Protein AF-A0A7C4GVQ8-F1 (afdb_monomer_lite)

pLDDT: mean 95.18, std 5.23, range [52.09, 98.88]

Foldseek 3Di:
DADDDVVQVPAPLLVVVCWDWAQAPQPRFIKTFNDPPQRALLAPDPSCSDDFPCVVPNLFPDDDDPVRVQCLLQVLVVVVVAAEDEADDQALPVDDPDGGAAFRCSVCPPCCQQVVDPDPDAFHKYWYKGADPVCVVVDPVVVRLDDRIDTWIKGKHKAAPVGGPDADNVLVVSVQCCCCVVGNRDRRQWMWIWDWDDDPQWIAIWTQIDGRNHRQKIWGFTQFGDDPPDTDGHNITMTGMTGD

Secondary structure (DSSP, 8-state):
-----GGGT--HHHHHHT-EEEE-TTT--EEEES-TT--S--B-STT-S-----TTS-SSSS---HHHHHHHHHHHHHTTTPEE-PPPPSB-TT-SS-SB--SGGGGTTTTTTTTSS--SSSSEEEEEEEE--TTGGGTTTTTTS--SEEEEEEEEEEEBTTB----HHHHHHHHHHIIIIIS---GGGEEEEEEEEEETTEEEEEEEEEETBEEEEEEEEEEEEEETTEEEEEEEEEEEEEE-

Sequence (244 aa):
MERFPAEEYALPFFKEHGYVRKLCPKCETFFWTLNPEQETCGEARAEGCATYTFIKNPPTKKSFTVREMRETFLSFFEKRGHTRIKPYPVVARWRDDIYLTHASIIDFQPYVTEGIAPPPANPLVIVQPCIRLVDITNTGPTFGKYLTIFEMGGHHAFNYPDKEVYWKDQTVRYHHIFATEELGIKPEEIIYKEEIWSGGGNAGPCLECIVRGLEVATLVFMQYKVVGNQFIKLPIRTVDVGYG

Structure (mmCIF, N/CA/C/O backbone):
data_AF-A0A7C4GVQ8-F1
#
_entry.id   AF-A0A7C4GVQ8-F1
#
loop_
_atom_site.group_PDB
_atom_site.id
_atom_site.type_symbol
_atom_site.label_atom_id
_atom_site.label_alt_id
_atom_site.label_comp_id
_atom_site.label_asym_id
_atom_site.label_entity_id
_atom_site.label_seq_id
_atom_site.pdbx_PDB_ins_code
_atom_site.Cartn_x
_atom_site.Cartn_y
_atom_site.Cartn_z
_atom_site.occupancy
_atom_site.B_iso_or_equiv
_atom_site.auth_seq_id
_atom_site.auth_comp_id
_atom_site.auth_asym_id
_atom_site.auth_atom_id
_atom_site.pdbx_PDB_model_num
ATOM 1 N N . MET A 1 1 ? 20.106 9.120 5.279 1.00 52.09 1 MET A N 1
ATOM 2 C CA . MET A 1 1 ? 19.106 10.198 5.135 1.00 52.09 1 MET A CA 1
ATOM 3 C C . MET A 1 1 ? 17.933 9.764 5.990 1.00 52.09 1 MET A C 1
ATOM 5 O O . MET A 1 1 ? 17.311 8.777 5.636 1.00 52.09 1 MET A O 1
ATOM 9 N N . GLU A 1 2 ? 17.743 10.351 7.171 1.00 67.06 2 GLU A N 1
ATOM 10 C CA . GLU A 1 2 ? 16.791 9.794 8.151 1.00 67.06 2 GLU A CA 1
ATOM 11 C C . GLU A 1 2 ? 15.335 10.166 7.851 1.00 67.06 2 GLU A C 1
ATOM 13 O O . GLU A 1 2 ? 14.438 9.435 8.252 1.00 67.06 2 GLU A O 1
ATOM 18 N N . ARG A 1 3 ? 15.080 11.269 7.127 1.00 79.12 3 ARG A N 1
ATOM 19 C CA . ARG A 1 3 ? 13.732 11.726 6.743 1.00 79.12 3 ARG A CA 1
ATOM 20 C C . ARG A 1 3 ? 13.752 12.439 5.390 1.00 79.12 3 ARG A C 1
ATOM 22 O O . ARG A 1 3 ? 14.720 13.134 5.072 1.00 79.12 3 ARG A O 1
ATOM 29 N N . PHE A 1 4 ? 12.685 12.279 4.609 1.00 89.75 4 PHE A N 1
ATOM 30 C CA . PHE A 1 4 ? 12.408 13.134 3.450 1.00 89.75 4 PHE A CA 1
ATOM 31 C C . PHE A 1 4 ? 11.782 14.470 3.896 1.00 89.75 4 PHE A C 1
ATOM 33 O O . PHE A 1 4 ? 11.190 14.524 4.978 1.00 89.75 4 PHE A O 1
ATOM 40 N N . PRO A 1 5 ? 11.900 15.543 3.091 1.00 92.25 5 PRO A N 1
ATOM 41 C CA . PRO A 1 5 ? 11.227 16.814 3.359 1.00 92.25 5 PRO A CA 1
ATOM 42 C C . PRO A 1 5 ? 9.703 16.649 3.477 1.00 92.25 5 PRO A C 1
ATOM 44 O O . PRO A 1 5 ? 9.122 15.761 2.852 1.00 92.25 5 PRO A O 1
ATOM 47 N N . ALA A 1 6 ? 9.042 17.508 4.258 1.00 92.88 6 ALA A N 1
ATOM 48 C CA . ALA A 1 6 ? 7.596 17.420 4.500 1.00 92.88 6 ALA A CA 1
ATOM 49 C C . ALA A 1 6 ? 6.772 17.548 3.205 1.00 92.88 6 ALA A C 1
ATOM 51 O O . ALA A 1 6 ? 5.687 16.984 3.088 1.00 92.88 6 ALA A O 1
ATOM 52 N N . GLU A 1 7 ? 7.313 18.246 2.209 1.00 93.88 7 GLU A N 1
ATOM 53 C CA . GLU A 1 7 ? 6.738 18.437 0.880 1.00 93.88 7 GLU A CA 1
ATOM 54 C C . GLU A 1 7 ? 6.582 17.115 0.117 1.00 93.88 7 GLU A C 1
ATOM 56 O O . GLU A 1 7 ? 5.699 16.991 -0.728 1.00 93.88 7 GLU A O 1
ATOM 61 N N . GLU A 1 8 ? 7.390 16.096 0.434 1.00 94.31 8 GLU A N 1
ATOM 62 C CA . GLU A 1 8 ? 7.253 14.771 -0.175 1.00 94.31 8 GLU A CA 1
ATOM 63 C C . GLU A 1 8 ? 5.977 14.043 0.282 1.00 94.31 8 GLU A C 1
ATOM 65 O O . GLU A 1 8 ? 5.528 13.137 -0.430 1.00 94.31 8 GLU A O 1
ATOM 70 N N . TYR A 1 9 ? 5.396 14.458 1.414 1.00 96.00 9 TYR A N 1
ATOM 71 C CA . TYR A 1 9 ? 4.203 13.874 2.038 1.00 96.00 9 TYR A CA 1
ATOM 72 C C . TYR A 1 9 ? 2.991 14.816 2.050 1.00 96.00 9 TYR A C 1
ATOM 74 O O . TYR A 1 9 ? 1.861 14.359 2.203 1.00 96.00 9 TYR A O 1
ATOM 82 N N . ALA A 1 10 ? 3.189 16.125 1.878 1.00 95.69 10 ALA A N 1
ATOM 83 C CA . ALA A 1 10 ? 2.118 17.120 1.852 1.00 95.69 10 ALA A CA 1
ATOM 84 C C . ALA A 1 10 ? 1.360 17.108 0.511 1.00 95.69 10 ALA A C 1
ATOM 86 O O . ALA A 1 10 ? 1.617 17.913 -0.384 1.00 95.69 10 ALA A O 1
ATOM 87 N N . LEU A 1 11 ? 0.419 16.173 0.370 1.00 97.75 11 LEU A N 1
ATOM 88 C CA . LEU A 1 11 ? -0.362 15.978 -0.855 1.00 97.75 11 LEU A CA 1
ATOM 89 C C . LEU A 1 11 ? -1.629 16.858 -0.903 1.00 97.75 11 LEU A C 1
ATOM 91 O O . LEU A 1 11 ? -2.247 17.083 0.144 1.00 97.75 11 LEU A O 1
ATOM 95 N N . PRO A 1 12 ? -2.070 17.311 -2.099 1.00 98.38 12 PRO A N 1
ATOM 96 C CA . PRO A 1 12 ? -3.325 18.052 -2.277 1.00 98.38 12 PRO A CA 1
ATOM 97 C C . PRO A 1 12 ? -4.539 17.394 -1.611 1.00 98.38 12 PRO A C 1
ATOM 99 O O . PRO A 1 12 ? -5.301 18.077 -0.926 1.00 98.38 12 PRO A O 1
ATOM 102 N N . PHE A 1 13 ? -4.660 16.068 -1.720 1.00 98.44 13 PHE A N 1
ATOM 103 C CA . PHE A 1 13 ? -5.704 15.264 -1.093 1.00 98.44 13 PHE A CA 1
ATOM 104 C C . PHE A 1 13 ? -5.901 15.606 0.391 1.00 98.44 13 PHE A C 1
ATOM 106 O O . PHE A 1 13 ? -7.035 15.831 0.817 1.00 98.44 13 PHE A O 1
ATOM 113 N N . PHE A 1 14 ? -4.817 15.703 1.168 1.00 98.38 14 PHE A N 1
ATOM 114 C CA . PHE A 1 14 ? -4.902 15.970 2.605 1.00 98.38 14 PHE A CA 1
ATOM 115 C C . PHE A 1 14 ? -5.487 17.347 2.897 1.00 98.38 14 PHE A C 1
ATOM 117 O O . PHE A 1 14 ? -6.360 17.479 3.753 1.00 98.38 14 PHE A O 1
ATOM 124 N N . LYS A 1 15 ? -5.062 18.363 2.142 1.00 96.75 15 LYS A N 1
ATOM 125 C CA . LYS A 1 15 ? -5.582 19.725 2.281 1.00 96.75 15 LYS A CA 1
ATOM 126 C C . LYS A 1 15 ? -7.059 19.807 1.894 1.00 96.75 15 LYS A C 1
ATOM 128 O O . LYS A 1 15 ? -7.829 20.460 2.589 1.00 96.75 15 LYS A O 1
ATOM 133 N N . GLU A 1 16 ? -7.449 19.154 0.802 1.00 98.19 16 GLU A N 1
ATOM 134 C CA . GLU A 1 16 ? -8.829 19.154 0.300 1.00 98.19 16 GLU A CA 1
ATOM 135 C C . GLU A 1 16 ? -9.812 18.470 1.255 1.00 98.19 16 GLU A C 1
ATOM 137 O O . GLU A 1 16 ? -10.950 18.914 1.376 1.00 98.19 16 GLU A O 1
ATOM 142 N N . HIS A 1 17 ? -9.373 17.413 1.943 1.00 97.56 17 HIS A N 1
ATOM 143 C CA . HIS A 1 17 ? -10.232 16.604 2.814 1.00 97.56 17 HIS A CA 1
ATOM 144 C C . HIS A 1 17 ? -10.123 16.987 4.297 1.00 97.56 17 HIS A C 1
ATOM 146 O O . HIS A 1 17 ? -10.787 16.377 5.127 1.00 97.56 17 HIS A O 1
ATOM 152 N N . GLY A 1 18 ? -9.321 18.001 4.645 1.00 97.75 18 GLY A N 1
ATOM 153 C CA . GLY A 1 18 ? -9.204 18.504 6.018 1.00 97.75 18 GLY A CA 1
ATOM 154 C C . GLY A 1 18 ? -8.308 17.667 6.936 1.00 97.75 18 GLY A C 1
ATOM 155 O O . GLY A 1 18 ? -8.428 17.761 8.155 1.00 97.75 18 GLY A O 1
ATOM 156 N N . TYR A 1 19 ? -7.405 16.859 6.376 1.00 98.50 19 TYR A N 1
ATOM 157 C CA . TYR A 1 19 ? -6.399 16.150 7.163 1.00 98.50 19 TYR A CA 1
ATOM 158 C C . TYR A 1 19 ? -5.397 17.140 7.766 1.00 98.50 19 TYR A C 1
ATOM 160 O O . TYR A 1 19 ? -4.879 18.027 7.085 1.00 98.50 19 TYR A O 1
ATOM 168 N N . VAL A 1 20 ? -5.067 16.938 9.039 1.00 98.12 20 VAL A N 1
ATOM 169 C CA . VAL A 1 20 ? -4.029 17.688 9.747 1.00 98.12 20 VAL A CA 1
ATOM 170 C C . VAL A 1 20 ? -2.789 16.825 9.943 1.00 98.12 20 VAL A C 1
ATOM 172 O O . VAL A 1 20 ? -2.882 15.649 10.299 1.00 98.12 20 VAL A O 1
ATOM 175 N N . ARG A 1 21 ? -1.615 17.419 9.714 1.00 98.12 21 ARG A N 1
ATOM 176 C CA . ARG A 1 21 ? -0.318 16.780 9.951 1.00 98.12 21 ARG A CA 1
ATOM 177 C C . ARG A 1 21 ? 0.087 16.958 11.411 1.00 98.12 21 ARG A C 1
ATOM 179 O O . ARG A 1 21 ? 0.147 18.087 11.895 1.00 98.12 21 ARG A O 1
ATOM 186 N N . LYS A 1 22 ? 0.408 15.868 12.102 1.00 98.19 22 LYS A N 1
ATOM 187 C CA . LYS A 1 22 ? 0.821 15.858 13.513 1.00 98.19 22 LYS A CA 1
ATOM 188 C C . LYS A 1 22 ? 2.098 15.042 13.692 1.00 98.19 22 LYS A C 1
ATOM 190 O O . LYS A 1 22 ? 2.402 14.175 12.879 1.00 98.19 22 LYS A O 1
ATOM 195 N N . LEU A 1 23 ? 2.856 15.337 14.746 1.00 97.81 23 LEU A N 1
ATOM 196 C CA . LEU A 1 23 ? 4.034 14.571 15.153 1.00 97.81 23 LEU A CA 1
ATOM 197 C C . LEU A 1 23 ? 3.646 13.670 16.323 1.00 97.81 23 LEU A C 1
ATOM 199 O O . LEU A 1 23 ? 3.176 14.169 17.343 1.00 97.81 23 LEU A O 1
ATOM 203 N N . CYS A 1 24 ? 3.831 12.358 16.189 1.00 97.81 24 CYS A N 1
ATOM 204 C CA . CYS A 1 24 ? 3.545 11.442 17.284 1.00 97.81 24 CYS A CA 1
ATOM 205 C C . CYS A 1 24 ? 4.611 11.583 18.386 1.00 97.81 24 CYS A C 1
ATOM 207 O O . CYS A 1 24 ? 5.791 11.404 18.090 1.00 97.81 24 CYS A O 1
ATOM 209 N N . PRO A 1 25 ? 4.237 11.810 19.659 1.00 97.44 25 PRO A N 1
ATOM 210 C CA . PRO A 1 25 ? 5.205 11.978 20.745 1.00 97.44 25 PRO A CA 1
ATOM 211 C C . PRO A 1 25 ? 5.882 10.669 21.184 1.00 97.44 25 PRO A C 1
ATOM 213 O O . PRO A 1 25 ? 6.793 10.709 22.001 1.00 97.44 25 PRO A O 1
ATOM 216 N N . LYS A 1 26 ? 5.424 9.508 20.692 1.00 96.75 26 LYS A N 1
ATOM 217 C CA . LYS A 1 26 ? 5.940 8.189 21.095 1.00 96.75 26 LYS A CA 1
ATOM 218 C C . LYS A 1 26 ? 6.943 7.605 20.104 1.00 96.75 26 LYS A C 1
ATOM 220 O O . LYS A 1 26 ? 8.013 7.185 20.515 1.00 96.75 26 LYS A O 1
ATOM 225 N N . CYS A 1 27 ? 6.600 7.580 18.814 1.00 95.75 27 CYS A N 1
ATOM 226 C CA . CYS A 1 27 ? 7.491 7.087 17.755 1.00 95.75 27 CYS A CA 1
ATOM 227 C C . CYS A 1 27 ? 8.161 8.211 16.949 1.00 95.75 27 CYS A C 1
ATOM 229 O O . CYS A 1 27 ? 8.792 7.944 15.931 1.00 95.75 27 CYS A O 1
ATOM 231 N N . GLU A 1 28 ? 7.959 9.472 17.344 1.00 95.69 28 GLU A N 1
ATOM 232 C CA . GLU A 1 28 ? 8.577 10.662 16.739 1.00 95.69 28 GLU A CA 1
ATOM 233 C C . GLU A 1 28 ? 8.366 10.793 15.222 1.00 95.69 28 GLU A C 1
ATOM 235 O O . GLU A 1 28 ? 9.130 11.469 14.529 1.00 95.69 28 GLU A O 1
ATOM 240 N N . THR A 1 29 ? 7.312 10.165 14.702 1.00 95.56 29 THR A N 1
ATOM 241 C CA . THR A 1 29 ? 6.997 10.093 13.274 1.00 95.56 29 THR A CA 1
ATOM 242 C C . THR A 1 29 ? 5.780 10.953 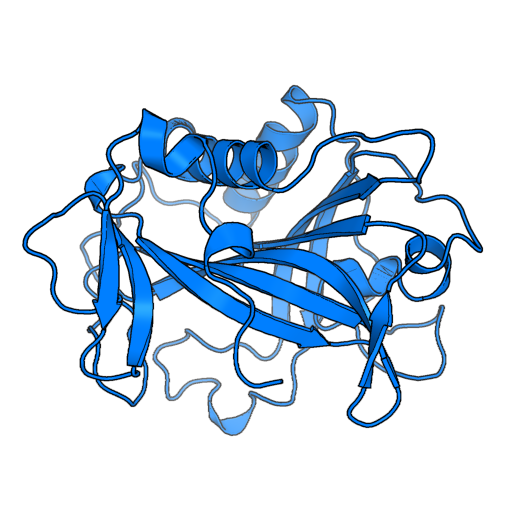12.955 1.00 95.56 29 THR A C 1
ATOM 244 O O . THR A 1 29 ? 4.851 11.069 13.763 1.00 95.56 29 THR A O 1
ATOM 247 N N . PHE A 1 30 ? 5.795 11.597 11.789 1.00 97.94 30 PHE A N 1
ATOM 248 C CA . PHE A 1 30 ? 4.680 12.421 11.339 1.00 97.94 30 PHE A CA 1
ATOM 249 C C . PHE A 1 30 ? 3.543 11.562 10.785 1.00 97.94 30 PHE A C 1
ATOM 251 O O . PHE A 1 30 ? 3.763 10.503 10.203 1.00 97.94 30 PHE A O 1
ATOM 258 N N . PHE A 1 31 ? 2.312 12.019 10.969 1.00 98.50 31 PHE A N 1
ATOM 259 C CA . PHE A 1 31 ? 1.124 11.354 10.454 1.00 98.50 31 PHE A CA 1
ATOM 260 C C . PHE A 1 31 ? 0.031 12.366 10.120 1.00 98.50 31 PHE A C 1
ATOM 262 O O . PHE A 1 31 ? 0.015 13.482 10.640 1.00 98.50 31 PHE A O 1
ATOM 269 N N . TRP A 1 32 ? -0.898 11.950 9.270 1.00 98.75 32 TRP A N 1
ATOM 270 C CA . TRP A 1 32 ? -2.054 12.717 8.835 1.00 98.75 32 TRP A CA 1
ATOM 271 C C . TRP A 1 32 ? -3.324 12.080 9.390 1.00 98.75 32 TRP A C 1
ATOM 273 O O . TRP A 1 32 ? -3.543 10.879 9.222 1.00 98.75 32 TRP A O 1
ATOM 283 N N . THR A 1 33 ? -4.172 12.880 10.033 1.00 98.69 33 THR A N 1
ATOM 284 C CA . THR A 1 33 ? -5.454 12.439 10.608 1.00 98.69 33 THR A CA 1
ATOM 285 C C . THR A 1 33 ? -6.552 13.473 10.362 1.00 98.69 33 THR A C 1
ATOM 287 O O . THR A 1 33 ? -6.263 14.662 10.243 1.00 98.69 33 THR A O 1
ATOM 290 N N . LEU A 1 34 ? -7.810 13.032 10.307 1.00 98.44 34 LEU A N 1
ATOM 291 C CA . LEU A 1 34 ? -8.979 13.920 10.316 1.00 98.44 34 LEU A CA 1
ATOM 292 C C . LEU A 1 34 ? -9.403 14.333 11.730 1.00 98.44 34 LEU A C 1
ATOM 294 O O . LEU A 1 34 ? -10.255 15.203 11.865 1.00 98.44 34 LEU A O 1
ATOM 298 N N . ASN A 1 35 ? -8.839 13.723 12.778 1.00 97.62 35 ASN A N 1
ATOM 299 C CA . ASN A 1 35 ? -9.136 14.058 14.167 1.00 97.62 35 ASN A CA 1
ATOM 300 C C . ASN A 1 35 ? -8.089 15.049 14.718 1.00 97.62 35 ASN A C 1
ATOM 302 O O . ASN A 1 35 ? -6.974 14.623 15.043 1.00 97.62 35 ASN A O 1
ATOM 306 N N . PRO A 1 36 ? -8.423 16.344 14.893 1.00 96.19 36 PRO A N 1
ATOM 307 C CA . PRO A 1 36 ? -7.476 17.343 15.391 1.00 96.19 36 PRO A CA 1
ATOM 308 C C . PRO A 1 36 ? -6.966 17.048 16.802 1.00 96.19 36 PRO A C 1
ATOM 310 O O . PRO A 1 36 ? -5.839 17.420 17.129 1.00 96.19 36 PRO A O 1
ATOM 313 N N . GLU A 1 37 ? -7.737 16.315 17.606 1.00 97.25 37 GLU A N 1
ATOM 314 C CA . GLU A 1 37 ? -7.408 15.975 18.992 1.00 97.25 37 GLU A CA 1
ATOM 315 C C . GLU A 1 37 ? -6.514 14.729 19.104 1.00 97.25 37 GLU A C 1
ATOM 317 O O . GLU A 1 37 ? -5.946 14.461 20.157 1.00 97.25 37 GLU A O 1
ATOM 322 N N . GLN A 1 38 ? -6.325 13.954 18.029 1.00 97.56 38 GLN A N 1
ATOM 323 C CA . GLN A 1 38 ? -5.537 12.719 18.090 1.00 97.56 38 GLN A CA 1
ATOM 324 C C . GLN A 1 38 ? -4.044 13.008 18.290 1.00 97.56 38 GLN A C 1
ATOM 326 O O . GLN A 1 38 ? -3.417 13.639 17.447 1.00 97.56 38 GLN A O 1
ATOM 331 N N . GLU A 1 39 ? -3.441 12.521 19.371 1.00 97.50 39 GLU A N 1
ATOM 332 C CA . GLU A 1 39 ? -2.033 12.807 19.691 1.00 97.50 39 GLU A CA 1
ATOM 333 C C . GLU A 1 39 ? -1.035 11.827 19.054 1.00 97.50 39 GLU A C 1
ATOM 335 O O . GLU A 1 39 ? 0.076 12.216 18.693 1.00 97.50 39 GLU A O 1
ATOM 340 N N . THR A 1 40 ? -1.405 10.553 18.898 1.00 98.19 40 THR A N 1
ATOM 341 C CA . THR A 1 40 ? -0.497 9.494 18.424 1.00 98.19 40 THR A CA 1
ATOM 342 C C . THR A 1 40 ? -0.780 9.075 16.982 1.00 98.19 40 THR A C 1
ATOM 344 O O . THR A 1 40 ? -1.877 9.281 16.469 1.00 98.19 40 THR A O 1
ATOM 347 N N . CYS A 1 41 ? 0.188 8.422 16.322 1.00 97.19 41 CYS A N 1
ATOM 348 C CA . CYS A 1 41 ? 0.022 7.933 14.945 1.00 97.19 41 CYS A CA 1
ATOM 349 C C . CYS A 1 41 ? -1.018 6.809 14.797 1.00 97.19 41 C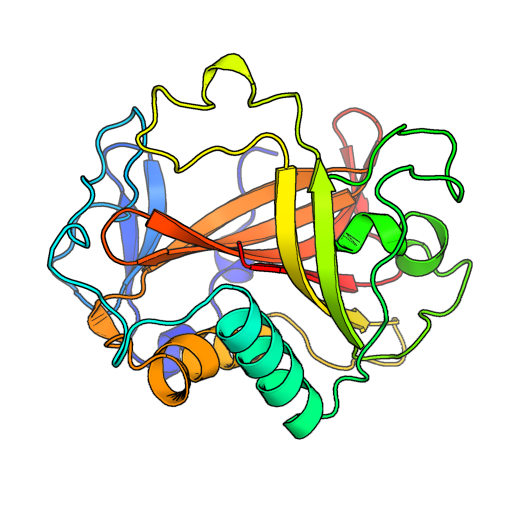YS A C 1
ATOM 351 O O . CYS A 1 41 ? -1.294 6.379 13.685 1.00 97.19 41 CYS A O 1
ATOM 353 N N . GLY A 1 42 ? -1.580 6.308 15.899 1.00 96.56 42 GLY A N 1
ATOM 354 C CA . GLY A 1 42 ? -2.629 5.295 15.873 1.00 96.56 42 GLY A CA 1
ATOM 355 C C . GLY A 1 42 ? -2.167 3.882 15.517 1.00 96.56 42 GLY A C 1
ATOM 356 O O . GLY A 1 42 ? -3.018 3.007 15.416 1.00 96.56 42 GLY A O 1
ATOM 357 N N . GLU A 1 43 ? -0.867 3.627 15.349 1.00 96.69 43 GLU A N 1
ATOM 358 C CA . GLU A 1 43 ? -0.350 2.289 15.047 1.00 96.69 43 GLU A CA 1
ATOM 359 C C . GLU A 1 43 ? -0.041 1.474 16.310 1.00 96.69 43 GLU A C 1
ATOM 361 O O . GLU A 1 43 ? 0.580 1.963 17.256 1.00 96.69 43 GLU A O 1
ATOM 366 N N . ALA A 1 44 ? -0.416 0.197 16.327 1.00 94.25 44 ALA A N 1
ATOM 367 C CA . ALA A 1 44 ? 0.015 -0.738 17.356 1.00 94.25 44 ALA A CA 1
ATOM 368 C C . ALA A 1 44 ? 1.416 -1.283 17.019 1.00 94.25 44 ALA A C 1
ATOM 370 O O . ALA A 1 44 ? 1.576 -2.271 16.294 1.00 94.25 44 ALA A O 1
ATOM 371 N N . ARG A 1 45 ? 2.439 -0.615 17.559 1.00 89.31 45 ARG A N 1
ATOM 372 C CA . ARG A 1 45 ? 3.847 -1.048 17.569 1.00 89.31 45 ARG A CA 1
ATOM 373 C C . ARG A 1 45 ? 4.408 -1.048 18.997 1.00 89.31 45 ARG A C 1
ATOM 375 O O . ARG A 1 45 ? 3.703 -0.704 19.948 1.00 89.31 45 ARG A O 1
ATOM 382 N N . ALA A 1 46 ? 5.668 -1.458 19.147 1.00 88.31 46 ALA A N 1
ATOM 383 C CA . ALA A 1 46 ? 6.348 -1.588 20.436 1.00 88.31 46 ALA A CA 1
ATOM 384 C C . ALA A 1 46 ? 6.442 -0.260 21.213 1.00 88.31 46 ALA A C 1
ATOM 386 O O . ALA A 1 46 ? 6.431 -0.269 22.441 1.00 88.31 46 ALA A O 1
ATOM 387 N N . GLU A 1 47 ? 6.450 0.877 20.515 1.00 92.25 47 GLU A N 1
ATOM 388 C CA . GLU A 1 47 ? 6.436 2.227 21.092 1.00 92.25 47 GLU A CA 1
ATOM 389 C C . GLU A 1 47 ? 5.107 2.544 21.808 1.00 92.25 47 GLU A C 1
ATOM 391 O O . GLU A 1 47 ? 5.005 3.519 22.554 1.00 92.25 47 GLU A O 1
ATOM 396 N N . GLY A 1 48 ? 4.064 1.731 21.597 1.00 94.00 48 GLY A N 1
ATOM 397 C CA . GLY A 1 48 ? 2.782 1.854 22.285 1.00 94.00 48 GLY A CA 1
ATOM 398 C C . GLY A 1 48 ? 1.933 3.034 21.806 1.00 94.00 48 GLY A C 1
ATOM 399 O O . GLY A 1 48 ? 1.220 3.640 22.612 1.00 94.00 48 GLY A O 1
ATOM 400 N N . CYS A 1 49 ? 2.008 3.398 20.521 1.00 96.44 49 CYS A N 1
ATOM 401 C CA . CYS A 1 49 ? 1.213 4.483 19.931 1.00 96.44 49 CYS A CA 1
ATOM 402 C C . CYS A 1 49 ? -0.297 4.205 19.954 1.00 96.44 49 CYS A C 1
ATOM 404 O O . CYS A 1 49 ? -1.077 5.141 20.130 1.00 96.44 49 CYS A O 1
ATOM 406 N N . ALA A 1 50 ? -0.704 2.942 19.830 1.00 96.12 50 ALA A N 1
ATOM 407 C CA . ALA A 1 50 ? -2.087 2.495 19.954 1.00 96.12 50 ALA A CA 1
ATOM 408 C C . ALA A 1 50 ? -2.178 1.005 20.326 1.00 96.12 50 ALA A C 1
ATOM 410 O O . ALA A 1 50 ? -1.173 0.312 20.474 1.00 96.12 50 ALA A O 1
ATOM 411 N N . THR A 1 51 ? -3.411 0.518 20.455 1.00 94.94 51 THR A N 1
ATOM 412 C CA . THR A 1 51 ? -3.756 -0.906 20.555 1.00 94.94 51 THR A CA 1
ATOM 413 C C . THR A 1 51 ? -4.786 -1.251 19.481 1.00 94.94 51 THR A C 1
ATOM 415 O O . THR A 1 51 ? -5.395 -0.355 18.891 1.00 94.94 51 THR A O 1
ATOM 418 N N . TYR A 1 52 ? -4.990 -2.539 19.206 1.00 95.75 52 TYR A N 1
ATOM 419 C CA . TYR A 1 52 ? -6.016 -2.966 18.257 1.00 95.75 52 TYR A CA 1
ATOM 420 C C . TYR A 1 52 ? -7.419 -2.737 18.815 1.00 95.75 52 TYR A C 1
ATOM 422 O O . TYR A 1 52 ? -7.771 -3.269 19.867 1.00 95.75 52 TYR A O 1
ATOM 430 N N . THR A 1 53 ? -8.250 -2.011 18.069 1.00 96.00 53 THR A N 1
ATOM 431 C CA . THR A 1 53 ? -9.649 -1.741 18.449 1.00 96.00 53 THR A CA 1
ATOM 432 C C . THR A 1 53 ? -10.667 -2.423 17.534 1.00 96.00 53 THR A C 1
ATOM 434 O O . THR A 1 53 ? -11.872 -2.297 17.748 1.00 96.00 53 THR A O 1
ATOM 437 N N . PHE A 1 54 ? -10.205 -3.183 16.533 1.00 95.81 54 PHE A N 1
ATOM 438 C CA . PHE A 1 54 ? -11.070 -3.873 15.570 1.00 95.81 54 PHE A CA 1
ATOM 439 C C . PHE A 1 54 ? -11.584 -5.250 16.040 1.00 95.81 54 PHE A C 1
ATOM 441 O O . PHE A 1 54 ? -12.499 -5.825 15.443 1.00 95.81 54 PHE A O 1
ATOM 448 N N . ILE A 1 55 ? -11.007 -5.819 17.103 1.00 94.44 55 ILE A N 1
ATOM 449 C CA . ILE A 1 55 ? -11.380 -7.149 17.604 1.00 94.44 55 ILE A CA 1
ATOM 450 C C . ILE A 1 55 ? -12.804 -7.086 18.170 1.00 94.44 55 ILE A C 1
ATOM 452 O O . ILE A 1 55 ? -13.070 -6.335 19.103 1.00 94.44 55 ILE A O 1
ATOM 456 N N . LYS A 1 56 ? -13.720 -7.888 17.605 1.00 94.38 56 LYS A N 1
ATOM 457 C CA . LYS A 1 56 ? -15.179 -7.854 17.870 1.00 94.38 56 LYS A CA 1
ATOM 458 C C . LYS A 1 56 ? -15.878 -6.547 17.463 1.00 94.38 56 LYS A C 1
ATOM 460 O O . LYS A 1 56 ? -17.048 -6.358 17.778 1.00 94.38 56 LYS A O 1
ATOM 465 N N . ASN A 1 57 ? -15.185 -5.672 16.744 1.00 96.12 57 ASN A N 1
ATOM 466 C CA . ASN A 1 57 ? -15.699 -4.405 16.247 1.00 96.12 57 ASN A CA 1
ATOM 467 C C . ASN A 1 57 ? -15.081 -4.162 14.858 1.00 96.12 57 ASN A C 1
ATOM 469 O O . ASN A 1 57 ? -14.109 -3.417 14.748 1.00 96.12 57 ASN A O 1
ATOM 473 N N . PRO A 1 58 ? -15.542 -4.852 13.801 1.00 95.94 58 PRO A N 1
ATOM 474 C CA . PRO A 1 58 ? -14.934 -4.739 12.478 1.00 95.94 58 PRO A CA 1
ATOM 475 C C . PRO A 1 58 ? -15.091 -3.313 11.909 1.00 95.94 58 PRO A C 1
ATOM 477 O O . PRO A 1 58 ? -16.152 -2.712 12.087 1.00 95.94 58 PRO A O 1
ATOM 480 N N . PRO A 1 59 ? -14.067 -2.754 11.231 1.00 96.44 59 PRO A N 1
ATOM 481 C CA . PRO A 1 59 ? -14.154 -1.426 10.618 1.00 96.44 59 PRO A CA 1
ATOM 482 C C . PRO A 1 59 ? -14.876 -1.439 9.263 1.00 96.44 59 PRO A C 1
ATOM 484 O O . PRO A 1 59 ? -15.285 -0.392 8.776 1.00 96.44 59 PRO A O 1
ATOM 487 N N . THR A 1 60 ? -15.019 -2.608 8.636 1.00 97.50 60 THR A N 1
ATOM 488 C CA . THR A 1 60 ? -15.631 -2.764 7.314 1.00 97.50 60 THR A CA 1
ATOM 489 C C . THR A 1 60 ? -17.144 -2.966 7.409 1.00 97.50 60 THR A C 1
ATOM 491 O O . THR A 1 60 ? -17.656 -3.547 8.365 1.00 97.50 60 THR A O 1
ATOM 494 N N . LYS A 1 61 ? -17.878 -2.566 6.363 1.00 95.31 61 LYS A N 1
ATOM 495 C CA . LYS A 1 61 ? -19.349 -2.689 6.276 1.00 95.31 61 LYS A CA 1
ATOM 496 C C . LYS A 1 61 ? -19.871 -4.128 6.308 1.00 95.31 61 LYS A C 1
ATOM 498 O O . LYS A 1 61 ? -21.045 -4.359 6.584 1.00 95.31 61 LYS A O 1
ATOM 503 N N . LYS A 1 62 ? -19.014 -5.095 5.980 1.00 96.19 62 LYS A N 1
ATOM 504 C CA . LYS A 1 62 ? -19.283 -6.535 6.049 1.00 96.19 62 LYS A CA 1
ATOM 505 C C . LYS A 1 62 ? -17.987 -7.310 6.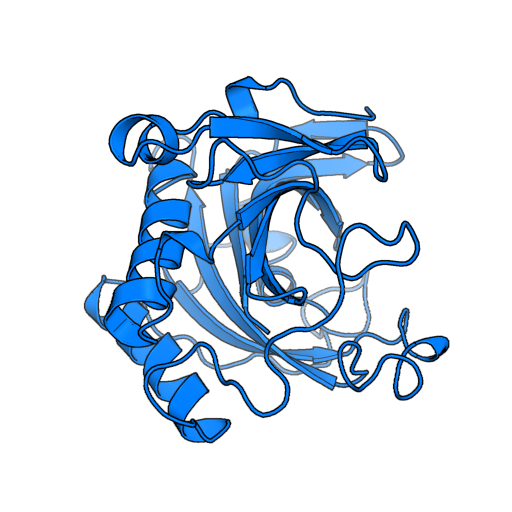268 1.00 96.19 62 LYS A C 1
ATOM 507 O O . LYS A 1 62 ? -16.897 -6.777 6.053 1.00 96.19 62 LYS A O 1
ATOM 512 N N . SER A 1 63 ? -18.110 -8.577 6.642 1.00 96.75 63 SER A N 1
ATOM 513 C CA . SER A 1 63 ? -16.999 -9.530 6.602 1.00 96.75 63 SER A CA 1
ATOM 514 C C . SER A 1 63 ? -16.717 -9.970 5.164 1.00 96.75 63 SER A C 1
ATOM 516 O O . SER A 1 63 ? -17.638 -10.085 4.355 1.00 96.75 63 SER A O 1
ATOM 518 N N . PHE A 1 64 ? -15.447 -10.232 4.862 1.00 97.12 64 PHE A N 1
ATOM 519 C CA . PHE A 1 64 ? -14.994 -10.731 3.566 1.00 97.12 64 PHE A CA 1
ATOM 520 C C . PHE A 1 64 ? -14.205 -12.022 3.771 1.00 97.12 64 PHE A C 1
ATOM 522 O O . PHE A 1 64 ? -13.366 -12.111 4.667 1.00 97.12 64 PHE A O 1
ATOM 529 N N . THR A 1 65 ? -14.437 -13.011 2.917 1.00 98.25 65 THR A N 1
ATOM 530 C CA . THR A 1 65 ? -13.481 -14.105 2.720 1.00 98.25 65 THR A CA 1
ATOM 531 C C . THR A 1 65 ? -12.262 -13.602 1.941 1.00 98.25 65 THR A C 1
ATOM 533 O O . THR A 1 65 ? -12.349 -12.618 1.206 1.00 98.25 65 THR A O 1
ATOM 536 N N . VAL A 1 66 ? -11.133 -14.315 2.019 1.00 96.69 66 VAL A N 1
ATOM 537 C CA . VAL A 1 66 ? -9.918 -13.983 1.242 1.00 96.69 66 VAL A CA 1
ATOM 538 C C . VAL A 1 66 ? -10.225 -13.880 -0.258 1.00 96.69 66 VAL A C 1
ATOM 540 O O . VAL A 1 66 ? -9.772 -12.963 -0.936 1.00 96.69 66 VAL A O 1
ATOM 543 N N . ARG A 1 67 ? -11.058 -14.788 -0.784 1.00 98.12 67 ARG A N 1
ATOM 544 C CA . ARG A 1 67 ? -11.459 -14.777 -2.197 1.00 98.12 67 ARG A CA 1
ATOM 545 C C . ARG A 1 67 ? -12.283 -13.540 -2.557 1.00 98.12 67 ARG A C 1
ATOM 547 O O . ARG A 1 67 ? -12.054 -12.962 -3.615 1.00 98.12 67 ARG A O 1
ATOM 554 N N . GLU A 1 68 ? -13.235 -13.152 -1.712 1.00 98.38 68 GLU A N 1
ATOM 555 C CA . GLU A 1 68 ? -14.052 -11.956 -1.944 1.00 98.38 68 GLU A CA 1
ATOM 556 C C . GLU A 1 68 ? -13.222 -10.681 -1.843 1.00 98.38 68 GLU A C 1
ATOM 558 O O . GLU A 1 68 ? -13.403 -9.792 -2.670 1.00 98.38 68 GLU A O 1
ATOM 563 N N . MET A 1 69 ? -12.303 -10.593 -0.875 1.00 98.38 69 MET A N 1
ATOM 564 C CA . MET A 1 69 ? -11.401 -9.447 -0.750 1.00 98.38 69 MET A CA 1
ATOM 565 C C . MET A 1 69 ? -10.515 -9.315 -1.992 1.00 98.38 69 MET A C 1
ATOM 567 O O . MET A 1 69 ? -10.456 -8.242 -2.589 1.00 98.38 69 MET A O 1
ATOM 571 N N . ARG A 1 70 ? -9.918 -10.427 -2.447 1.00 98.56 70 ARG A N 1
ATOM 572 C CA . ARG A 1 70 ? -9.110 -10.471 -3.673 1.00 98.56 70 ARG A CA 1
ATOM 573 C C . ARG A 1 70 ? -9.885 -9.953 -4.882 1.00 98.56 70 ARG A C 1
ATOM 575 O O . ARG A 1 70 ? -9.390 -9.100 -5.613 1.00 98.56 70 ARG A O 1
ATOM 582 N N . GLU A 1 71 ? -11.102 -10.451 -5.089 1.00 98.56 71 GLU A N 1
ATOM 583 C CA . GLU A 1 71 ? -11.924 -10.027 -6.224 1.00 98.56 71 GLU A CA 1
ATOM 584 C C . GLU A 1 71 ? -12.387 -8.572 -6.090 1.00 98.56 71 GLU A C 1
ATOM 586 O O . GLU A 1 71 ? -12.400 -7.850 -7.082 1.00 98.56 71 GLU A O 1
ATOM 591 N N . THR A 1 72 ? -12.709 -8.119 -4.874 1.00 98.50 72 THR A N 1
ATOM 592 C CA . THR A 1 72 ? -13.099 -6.725 -4.602 1.00 98.50 72 THR A CA 1
ATOM 593 C C . THR A 1 72 ? -11.958 -5.769 -4.952 1.00 98.50 72 THR A C 1
ATOM 595 O O . THR A 1 72 ? -12.180 -4.798 -5.673 1.00 98.50 72 THR A O 1
ATOM 598 N N . PHE A 1 73 ? -10.730 -6.076 -4.522 1.00 98.75 73 PHE A N 1
ATOM 599 C CA . PHE A 1 73 ? -9.533 -5.291 -4.834 1.00 98.75 73 PHE A CA 1
ATOM 600 C C . PHE A 1 73 ? -9.242 -5.257 -6.341 1.00 98.75 73 PHE A C 1
ATOM 602 O O . PHE A 1 73 ? -9.138 -4.182 -6.932 1.00 98.75 73 PHE A O 1
ATOM 609 N N . LEU A 1 74 ? -9.180 -6.423 -6.994 1.00 98.81 74 LEU A N 1
ATOM 610 C CA . LEU A 1 74 ? -8.904 -6.511 -8.433 1.00 98.81 74 LEU A CA 1
ATOM 611 C C . LEU A 1 74 ? -9.974 -5.788 -9.267 1.00 98.81 74 LEU A C 1
ATOM 613 O O . LEU A 1 74 ? -9.637 -5.005 -10.153 1.00 98.81 74 LEU A O 1
ATOM 617 N N . SER A 1 75 ? -11.257 -6.004 -8.955 1.00 98.81 75 SER A N 1
ATOM 618 C CA . SER A 1 75 ? -12.383 -5.342 -9.626 1.00 98.81 75 SER A CA 1
ATOM 619 C C . SER A 1 75 ? -12.373 -3.828 -9.450 1.00 98.81 75 SER A C 1
ATOM 621 O O . SER A 1 75 ? -12.726 -3.101 -10.380 1.00 98.81 75 SER A O 1
ATOM 623 N N . PHE A 1 76 ? -12.004 -3.336 -8.265 1.00 98.81 76 PHE A N 1
ATOM 624 C CA . PHE A 1 76 ? -11.974 -1.905 -7.979 1.00 98.81 76 PHE A CA 1
ATOM 625 C C . PHE A 1 76 ? -11.009 -1.157 -8.902 1.00 98.81 76 PHE A C 1
ATOM 627 O O . PHE A 1 76 ? -11.382 -0.129 -9.477 1.00 98.81 76 PHE A O 1
ATOM 634 N N . PHE A 1 77 ? -9.793 -1.686 -9.054 1.00 98.81 77 PHE A N 1
ATOM 635 C CA . PHE A 1 77 ? -8.757 -1.087 -9.894 1.00 98.81 77 PHE A CA 1
ATOM 636 C C . PHE A 1 77 ? -8.988 -1.358 -11.382 1.00 98.81 77 PHE A C 1
ATOM 638 O O . PHE A 1 77 ? -8.773 -0.466 -12.198 1.00 98.81 77 PHE A O 1
ATOM 645 N N . GLU A 1 78 ? -9.520 -2.525 -11.755 1.00 98.69 78 GLU A N 1
ATOM 646 C CA . GLU A 1 78 ? -9.871 -2.805 -13.153 1.00 98.69 78 GLU A CA 1
ATOM 647 C C . GLU A 1 78 ? -10.895 -1.808 -13.709 1.00 98.69 78 GLU A C 1
ATOM 649 O O . GLU A 1 78 ? -10.703 -1.249 -14.788 1.00 98.69 78 GLU A O 1
ATOM 654 N N . LYS A 1 79 ? -11.939 -1.485 -12.933 1.00 98.56 79 LYS A N 1
ATOM 655 C CA . LYS A 1 79 ? -12.927 -0.451 -13.297 1.00 98.56 79 LYS A CA 1
ATOM 656 C C . LYS A 1 79 ? -12.321 0.950 -13.454 1.00 98.56 79 LYS A C 1
ATOM 658 O O . LYS A 1 79 ? -12.975 1.833 -13.999 1.00 98.56 79 LYS A O 1
ATOM 663 N N . ARG A 1 80 ? -11.097 1.160 -12.963 1.00 98.44 80 ARG A N 1
ATOM 664 C CA . ARG A 1 80 ? -10.348 2.425 -13.002 1.00 98.44 80 ARG A CA 1
ATOM 665 C C . ARG A 1 80 ? -9.199 2.397 -14.015 1.00 98.44 80 ARG A C 1
ATOM 667 O O . ARG A 1 80 ? -8.357 3.288 -14.011 1.00 98.44 80 ARG A O 1
ATOM 674 N N . GLY A 1 81 ? -9.201 1.414 -14.918 1.00 98.38 81 GLY A N 1
ATOM 675 C CA . GLY A 1 81 ? -8.273 1.338 -16.047 1.00 98.38 81 GLY A CA 1
ATOM 676 C C . GLY A 1 81 ? -6.983 0.570 -15.765 1.00 98.38 81 GLY A C 1
ATOM 677 O O . GLY A 1 81 ? -6.123 0.506 -16.643 1.00 98.38 81 GLY A O 1
ATOM 678 N N . HIS A 1 82 ? -6.831 -0.041 -14.587 1.00 98.75 82 HIS A N 1
ATOM 679 C CA . HIS A 1 82 ? -5.709 -0.936 -14.312 1.00 98.75 82 HIS A CA 1
ATOM 680 C C . HIS A 1 82 ? -5.933 -2.288 -14.979 1.00 98.75 82 HIS A C 1
ATOM 682 O O . HIS A 1 82 ? -6.975 -2.916 -14.820 1.00 98.75 82 HIS A O 1
ATOM 688 N N . THR A 1 83 ? -4.933 -2.790 -15.691 1.00 98.81 83 THR A N 1
ATOM 689 C CA . THR A 1 83 ? -5.023 -4.139 -16.265 1.00 98.81 83 THR A CA 1
ATOM 690 C C . THR A 1 83 ? -4.728 -5.183 -15.191 1.00 98.81 83 THR A C 1
ATOM 692 O O . THR A 1 83 ? -3.697 -5.101 -14.522 1.00 98.81 83 THR A O 1
ATOM 695 N N . ARG A 1 84 ? -5.604 -6.182 -15.029 1.00 98.62 84 ARG A N 1
ATOM 696 C CA . ARG A 1 84 ? -5.360 -7.302 -14.109 1.00 98.62 84 ARG A CA 1
ATOM 697 C C . ARG A 1 84 ? -4.223 -8.187 -14.615 1.00 98.62 84 ARG A C 1
ATOM 699 O O . ARG A 1 84 ? -4.273 -8.683 -15.740 1.00 98.62 84 ARG A O 1
ATOM 706 N N . ILE A 1 85 ? -3.244 -8.450 -13.757 1.00 98.38 85 ILE A N 1
ATOM 707 C CA . ILE A 1 85 ? -2.109 -9.335 -14.034 1.00 98.38 85 ILE A CA 1
ATOM 708 C C . ILE A 1 85 ? -2.207 -10.580 -13.152 1.00 98.38 85 ILE A C 1
ATOM 710 O O . ILE A 1 85 ? -2.671 -10.527 -12.012 1.00 98.38 85 ILE A O 1
ATOM 714 N N . LYS A 1 86 ? -1.797 -11.730 -13.697 1.00 97.94 86 LYS A N 1
ATOM 715 C CA . LYS A 1 86 ? -1.724 -12.978 -12.930 1.00 97.94 86 LYS A CA 1
ATOM 716 C C . LYS A 1 86 ? -0.542 -12.925 -11.953 1.00 97.94 86 LYS A C 1
ATOM 718 O O . LYS A 1 86 ? 0.499 -12.398 -12.338 1.00 97.94 86 LYS A O 1
ATOM 723 N N . PRO A 1 87 ? -0.670 -13.507 -10.748 1.00 97.56 87 PRO A N 1
ATOM 724 C CA . PRO A 1 87 ? 0.443 -13.591 -9.814 1.00 97.56 87 PRO A CA 1
ATOM 725 C C . PRO A 1 87 ? 1.637 -14.334 -10.416 1.00 97.56 87 PRO A C 1
ATOM 727 O O . PRO A 1 87 ? 1.478 -15.323 -11.139 1.00 97.56 87 PRO A O 1
ATOM 730 N N . TYR A 1 88 ? 2.825 -13.861 -10.073 1.00 98.12 88 TYR A N 1
ATOM 731 C CA . TYR A 1 88 ? 4.101 -14.496 -10.343 1.00 98.12 88 TYR A CA 1
ATOM 732 C C . TYR A 1 88 ? 4.367 -15.602 -9.307 1.00 98.12 88 TYR A C 1
ATOM 734 O O . TYR A 1 88 ? 3.755 -15.632 -8.232 1.00 98.12 88 TYR A O 1
ATOM 742 N N . PRO A 1 89 ? 5.257 -16.564 -9.603 1.00 97.94 89 PRO A N 1
ATOM 743 C CA . PRO A 1 89 ? 5.634 -17.572 -8.623 1.00 97.94 89 PRO A CA 1
ATOM 744 C C . PRO A 1 89 ? 6.367 -16.933 -7.437 1.00 97.94 89 PRO A C 1
ATOM 746 O O . PRO A 1 89 ? 7.131 -15.991 -7.604 1.00 97.94 89 PRO A O 1
ATOM 749 N N . VAL A 1 90 ? 6.206 -17.514 -6.244 1.00 97.75 90 VAL A N 1
ATOM 750 C CA . VAL A 1 90 ? 6.898 -17.059 -5.017 1.00 97.75 90 VAL A CA 1
ATOM 751 C C . VAL A 1 90 ? 8.422 -17.214 -5.075 1.00 97.75 90 VAL A C 1
ATOM 753 O O . VAL A 1 90 ? 9.127 -16.673 -4.229 1.00 97.75 90 VAL A O 1
ATOM 756 N N . VAL A 1 91 ? 8.932 -17.975 -6.047 1.00 97.75 91 VAL A N 1
ATOM 757 C CA . VAL A 1 91 ? 10.363 -18.115 -6.328 1.00 97.75 91 VAL A CA 1
ATOM 758 C C . VAL A 1 91 ? 10.735 -17.116 -7.416 1.00 97.75 91 VAL A C 1
ATOM 760 O O . VAL A 1 91 ? 10.218 -17.207 -8.532 1.00 97.75 91 VAL A O 1
ATOM 763 N N . ALA A 1 92 ? 11.671 -16.221 -7.115 1.00 95.81 92 ALA A N 1
ATOM 764 C CA . ALA A 1 92 ? 12.049 -15.101 -7.972 1.00 95.81 92 ALA A CA 1
ATOM 765 C C . ALA A 1 92 ? 12.968 -15.542 -9.131 1.00 95.81 92 ALA A C 1
ATOM 767 O O . ALA A 1 92 ? 14.146 -15.220 -9.183 1.00 95.81 92 ALA A O 1
ATOM 768 N N . ARG A 1 93 ? 12.436 -16.324 -10.080 1.00 95.25 93 ARG A N 1
ATOM 769 C CA . ARG A 1 93 ? 13.207 -16.932 -11.190 1.00 95.25 93 ARG A CA 1
ATOM 770 C C . ARG A 1 93 ? 13.794 -15.931 -12.191 1.00 95.25 93 ARG A C 1
ATOM 772 O O . ARG A 1 93 ? 14.655 -16.314 -12.974 1.00 95.25 93 ARG A O 1
ATOM 779 N N . TRP A 1 94 ? 13.286 -14.702 -12.214 1.00 93.25 94 TRP A N 1
ATOM 780 C CA . TRP A 1 94 ? 13.668 -13.656 -13.167 1.00 93.25 94 TRP A CA 1
ATOM 781 C C . TRP A 1 94 ? 14.826 -12.779 -12.685 1.00 93.25 94 TRP A C 1
ATOM 783 O O . TRP A 1 94 ? 15.260 -11.914 -13.435 1.00 93.25 94 TRP A O 1
ATOM 793 N N . ARG A 1 95 ? 15.311 -12.974 -11.456 1.00 91.06 95 ARG A N 1
ATOM 794 C CA . ARG A 1 95 ? 16.390 -12.191 -10.842 1.00 91.06 95 ARG A CA 1
ATOM 795 C C . ARG A 1 95 ? 17.327 -13.101 -10.049 1.00 91.06 95 ARG A C 1
ATOM 797 O O . ARG A 1 95 ? 16.976 -14.238 -9.747 1.00 91.06 95 ARG A O 1
ATOM 804 N N . ASP A 1 96 ? 18.526 -12.618 -9.753 1.00 90.56 96 ASP A N 1
ATOM 805 C CA . ASP A 1 96 ? 19.622 -13.387 -9.147 1.00 90.56 96 ASP A CA 1
ATOM 806 C C . ASP A 1 96 ? 20.079 -12.854 -7.777 1.00 90.56 96 ASP A C 1
ATOM 808 O O . ASP A 1 96 ? 20.901 -13.479 -7.109 1.00 90.56 96 ASP A O 1
ATOM 812 N N . ASP A 1 97 ? 19.513 -11.738 -7.322 1.00 90.44 97 ASP A N 1
ATOM 813 C CA . ASP A 1 97 ? 19.872 -11.052 -6.079 1.00 90.44 97 ASP A CA 1
ATOM 814 C C . ASP A 1 97 ? 18.971 -11.407 -4.881 1.00 90.44 97 ASP A C 1
ATOM 816 O O . ASP A 1 97 ? 19.358 -11.193 -3.731 1.00 90.44 97 ASP A O 1
ATOM 820 N N . ILE A 1 98 ? 17.789 -11.987 -5.120 1.00 92.25 98 ILE A N 1
ATOM 821 C CA . ILE A 1 98 ? 16.898 -12.525 -4.079 1.00 92.25 98 ILE A CA 1
ATOM 822 C C . ILE A 1 98 ? 16.272 -13.855 -4.507 1.00 92.25 98 ILE A C 1
ATOM 824 O O . ILE A 1 98 ? 16.011 -14.093 -5.681 1.00 92.25 98 ILE A O 1
ATOM 828 N N . TYR A 1 99 ? 15.974 -14.715 -3.530 1.00 94.88 99 TYR A N 1
ATOM 829 C CA . TYR A 1 99 ? 15.395 -16.039 -3.789 1.00 94.88 99 TYR A CA 1
ATOM 830 C C . TYR A 1 99 ? 13.863 -16.044 -3.877 1.00 94.88 99 TYR A C 1
ATOM 832 O O . TYR A 1 99 ? 13.292 -16.808 -4.659 1.00 94.88 99 TYR A O 1
ATOM 840 N N . LEU A 1 100 ? 13.192 -15.233 -3.049 1.00 96.56 100 LEU A N 1
ATOM 841 C CA . LEU A 1 100 ? 11.742 -15.282 -2.843 1.00 96.56 100 LEU A CA 1
ATOM 842 C C . LEU A 1 100 ? 11.089 -13.909 -3.031 1.00 96.56 100 LEU A C 1
ATOM 844 O O . LEU A 1 100 ? 11.629 -12.883 -2.605 1.00 96.56 100 LEU A O 1
ATOM 848 N N . THR A 1 101 ? 9.891 -13.913 -3.610 1.00 96.69 101 THR A N 1
ATOM 849 C CA . THR A 1 101 ? 9.032 -12.732 -3.741 1.00 96.69 101 THR A CA 1
ATOM 850 C C . THR A 1 101 ? 8.471 -12.351 -2.374 1.00 96.69 101 THR A C 1
ATOM 852 O O . THR A 1 101 ? 7.745 -13.133 -1.771 1.00 96.69 101 THR A O 1
ATOM 855 N N . HIS A 1 102 ? 8.800 -11.160 -1.871 1.00 94.06 102 HIS A N 1
ATOM 856 C CA . HIS A 1 102 ? 8.371 -10.650 -0.557 1.00 94.06 102 HIS A CA 1
ATOM 857 C C . HIS A 1 102 ? 7.551 -9.342 -0.615 1.00 94.06 102 HIS A C 1
ATOM 859 O O . HIS A 1 102 ? 7.181 -8.788 0.428 1.00 94.06 102 HIS A O 1
ATOM 865 N N . ALA A 1 103 ? 7.288 -8.847 -1.823 1.00 96.19 103 ALA A N 1
ATOM 866 C CA . ALA A 1 103 ? 6.464 -7.690 -2.156 1.00 96.19 103 ALA A CA 1
ATOM 867 C C . ALA A 1 103 ? 6.036 -7.800 -3.630 1.00 96.19 103 ALA A C 1
ATOM 869 O O . ALA A 1 103 ? 6.765 -8.402 -4.417 1.00 96.19 103 ALA A O 1
ATOM 870 N N . SER A 1 104 ? 4.910 -7.204 -4.026 1.00 97.19 104 SER A N 1
ATOM 871 C CA . SER A 1 104 ? 4.432 -7.267 -5.417 1.00 97.19 104 SER A CA 1
ATOM 872 C C . SER A 1 104 ? 5.357 -6.552 -6.411 1.00 97.19 104 SER A C 1
ATOM 874 O O . SER A 1 104 ? 5.508 -7.000 -7.542 1.00 97.19 104 SER A O 1
ATOM 876 N N . ILE A 1 105 ? 6.049 -5.483 -5.996 1.00 96.62 105 ILE A N 1
ATOM 877 C CA . ILE A 1 105 ? 6.976 -4.739 -6.869 1.00 96.62 105 ILE A CA 1
ATOM 878 C C . ILE A 1 105 ? 8.165 -5.575 -7.364 1.00 96.62 105 ILE A C 1
ATOM 880 O O . ILE A 1 105 ? 8.750 -5.279 -8.408 1.00 96.62 105 ILE A O 1
ATOM 884 N N . ILE A 1 106 ? 8.515 -6.640 -6.639 1.00 95.38 106 ILE A N 1
ATOM 885 C CA . ILE A 1 106 ? 9.645 -7.520 -6.961 1.00 95.38 106 ILE A CA 1
ATOM 886 C C . ILE A 1 106 ? 9.462 -8.217 -8.303 1.00 95.38 106 ILE A C 1
ATOM 888 O O . ILE A 1 106 ? 10.459 -8.486 -8.976 1.00 95.38 106 ILE A O 1
ATOM 892 N N . ASP A 1 107 ? 8.216 -8.450 -8.709 1.00 96.81 107 ASP A N 1
ATOM 893 C CA . ASP A 1 107 ? 7.858 -9.056 -9.993 1.00 96.81 107 ASP A CA 1
ATOM 894 C C . ASP A 1 107 ? 8.342 -8.217 -11.185 1.00 96.81 107 ASP A C 1
ATOM 896 O O . ASP A 1 107 ? 8.554 -8.732 -12.283 1.00 96.81 107 ASP A O 1
ATOM 900 N N . PHE A 1 108 ? 8.564 -6.921 -10.957 1.00 95.69 108 PHE A N 1
ATOM 901 C CA . PHE A 1 108 ? 8.937 -5.945 -11.978 1.00 95.69 108 PHE A CA 1
ATOM 902 C C . PHE A 1 108 ? 10.378 -5.431 -11.808 1.00 95.69 108 PHE A C 1
ATOM 904 O O . PHE A 1 108 ? 10.941 -4.817 -12.716 1.00 95.69 108 PHE A O 1
ATOM 911 N N . GLN A 1 109 ? 11.011 -5.695 -10.665 1.00 92.31 109 GLN A N 1
ATOM 912 C CA . GLN A 1 109 ? 12.398 -5.318 -10.402 1.00 92.31 109 GLN A CA 1
ATOM 913 C C . GLN A 1 109 ? 13.410 -6.339 -10.965 1.00 92.31 109 GLN A C 1
ATOM 915 O O . GLN A 1 109 ? 13.139 -7.541 -10.961 1.00 92.31 109 GLN A O 1
ATOM 920 N N . PRO A 1 110 ? 14.619 -5.889 -11.354 1.00 90.44 110 PRO A N 1
ATOM 921 C CA . PRO A 1 110 ? 15.005 -4.488 -11.570 1.00 90.44 110 PRO A CA 1
ATOM 922 C C . PRO A 1 110 ? 14.619 -3.978 -12.970 1.00 90.44 110 PRO A C 1
ATOM 924 O O . PRO A 1 110 ? 14.600 -2.778 -13.217 1.00 90.44 110 PRO A O 1
ATOM 927 N N . TYR A 1 111 ? 14.318 -4.876 -13.912 1.00 91.06 111 TYR A N 1
ATOM 928 C CA . TYR A 1 111 ? 14.283 -4.540 -15.337 1.00 91.06 111 TYR A CA 1
ATOM 929 C C . TYR A 1 111 ? 13.215 -3.511 -15.713 1.00 91.06 111 TYR A C 1
ATOM 931 O O . TYR A 1 111 ? 13.491 -2.622 -16.515 1.00 91.06 111 TYR A O 1
ATOM 939 N N . VAL A 1 112 ? 12.011 -3.599 -15.145 1.00 93.06 112 VAL A N 1
ATOM 940 C CA . VAL A 1 112 ? 10.943 -2.636 -15.443 1.00 93.06 112 VAL A CA 1
ATOM 941 C C . VAL A 1 112 ? 11.197 -1.315 -14.732 1.00 93.06 112 VAL A C 1
ATOM 943 O O . VAL A 1 112 ? 11.052 -0.253 -15.330 1.00 93.06 112 VAL A O 1
ATOM 946 N N . THR A 1 113 ? 11.617 -1.366 -13.468 1.00 88.06 113 THR A N 1
ATOM 947 C CA . THR A 1 113 ? 11.844 -0.169 -12.646 1.00 88.06 113 THR A CA 1
ATOM 948 C C . THR A 1 113 ? 13.060 0.645 -13.098 1.00 88.06 113 THR A C 1
ATOM 950 O O . THR A 1 113 ? 13.090 1.860 -12.907 1.00 88.06 113 THR A O 1
ATOM 953 N N . GLU A 1 114 ? 14.038 0.014 -13.752 1.00 89.88 114 GLU A N 1
ATOM 954 C CA . GLU A 1 114 ? 15.177 0.681 -14.399 1.00 89.88 114 GLU A CA 1
ATOM 955 C C . GLU A 1 114 ? 14.912 1.067 -15.865 1.00 89.88 114 GLU A C 1
ATOM 957 O O . GLU A 1 114 ? 15.729 1.753 -16.477 1.00 89.88 114 GLU A O 1
ATOM 962 N N . GLY A 1 115 ? 13.770 0.668 -16.435 1.00 89.50 115 GLY A N 1
ATOM 963 C CA . GLY A 1 115 ? 13.387 0.983 -17.816 1.00 89.50 115 GLY A CA 1
ATOM 964 C C . GLY A 1 115 ? 14.051 0.124 -18.886 1.00 89.50 115 GLY A C 1
ATOM 965 O O . GLY A 1 115 ? 13.967 0.447 -20.067 1.00 89.50 115 GLY A O 1
ATOM 966 N N . ILE A 1 116 ? 14.682 -0.979 -18.483 1.00 91.69 116 ILE A N 1
ATOM 967 C CA . ILE A 1 116 ? 15.292 -1.972 -19.374 1.00 91.69 116 ILE A CA 1
ATOM 968 C C . ILE A 1 116 ? 14.206 -2.777 -20.106 1.00 91.69 116 ILE A C 1
ATOM 970 O O . ILE A 1 116 ? 14.386 -3.154 -21.263 1.00 91.69 116 ILE A O 1
ATOM 974 N N . ALA A 1 117 ? 13.069 -3.026 -19.448 1.00 93.56 117 ALA A N 1
ATOM 975 C CA . ALA A 1 117 ? 11.917 -3.725 -20.010 1.00 93.56 117 ALA A CA 1
ATOM 976 C C . ALA A 1 117 ? 10.613 -2.939 -19.773 1.00 93.56 117 ALA A C 1
ATOM 978 O O . ALA A 1 117 ? 10.492 -2.235 -18.770 1.00 93.56 117 ALA A O 1
ATOM 979 N N . PRO A 1 118 ? 9.610 -3.046 -20.663 1.00 95.12 118 PRO A N 1
ATOM 980 C CA . PRO A 1 118 ? 8.294 -2.474 -20.404 1.00 95.12 118 PRO A CA 1
ATOM 981 C C . PRO A 1 118 ? 7.534 -3.291 -19.340 1.00 95.12 118 PRO A C 1
ATOM 983 O O . PRO A 1 118 ? 7.714 -4.511 -19.265 1.00 95.12 118 PRO A O 1
ATOM 986 N N . PRO A 1 119 ? 6.644 -2.666 -18.544 1.00 96.75 119 PRO A N 1
ATOM 987 C CA . PRO A 1 119 ? 5.726 -3.412 -17.691 1.00 96.75 119 PRO A CA 1
ATOM 988 C C . PRO A 1 119 ? 4.724 -4.206 -18.548 1.00 96.75 119 PRO A C 1
ATOM 990 O O . PRO A 1 119 ? 4.407 -3.786 -19.665 1.00 96.75 119 PRO A O 1
ATOM 993 N N . PRO A 1 120 ? 4.148 -5.310 -18.036 1.00 97.31 120 PRO A N 1
ATOM 994 C CA . PRO A 1 120 ? 3.153 -6.088 -18.780 1.00 97.31 120 PRO A CA 1
ATOM 995 C C . PRO A 1 120 ? 1.866 -5.296 -19.072 1.00 97.31 120 PRO A C 1
ATOM 997 O O . PRO A 1 120 ? 1.166 -5.594 -20.036 1.00 97.31 120 PRO A O 1
ATOM 1000 N N . ALA A 1 121 ? 1.563 -4.281 -18.258 1.00 98.31 121 ALA A N 1
ATOM 1001 C CA . ALA A 1 121 ? 0.548 -3.264 -18.507 1.00 98.31 121 ALA A CA 1
ATOM 1002 C C . ALA A 1 121 ? 0.847 -2.006 -17.675 1.00 98.31 121 ALA A C 1
ATOM 1004 O O . ALA A 1 121 ? 1.602 -2.073 -16.707 1.00 98.31 121 ALA A O 1
ATOM 1005 N N . ASN A 1 122 ? 0.271 -0.855 -18.031 1.00 98.00 122 ASN A N 1
ATOM 1006 C CA . ASN A 1 122 ? 0.499 0.387 -17.290 1.00 98.00 122 ASN A CA 1
ATOM 1007 C C . ASN A 1 122 ? -0.735 1.318 -17.345 1.00 98.00 122 ASN A C 1
ATOM 1009 O O . ASN A 1 122 ? -1.003 1.873 -18.414 1.00 98.00 122 ASN A O 1
ATOM 1013 N N . PRO A 1 123 ? -1.480 1.500 -16.236 1.00 98.50 123 PRO A N 1
ATOM 1014 C CA . PRO A 1 123 ? -1.233 0.917 -14.919 1.00 98.50 123 PRO A CA 1
ATOM 1015 C C . PRO A 1 123 ? -1.715 -0.544 -14.830 1.00 98.50 123 PRO A C 1
ATOM 1017 O O . PRO A 1 123 ? -2.491 -1.018 -15.665 1.00 98.50 123 PRO A O 1
ATOM 1020 N N . LEU A 1 124 ? -1.257 -1.269 -13.811 1.00 98.75 124 LEU A N 1
ATOM 1021 C CA . LEU A 1 124 ? -1.607 -2.675 -13.585 1.00 98.75 124 LEU A CA 1
ATOM 1022 C C . LEU A 1 124 ? -2.109 -2.921 -12.163 1.00 98.75 124 LEU A C 1
ATOM 1024 O O . LEU A 1 124 ? -1.771 -2.171 -11.252 1.00 98.75 124 LEU A O 1
ATOM 1028 N N . VAL A 1 125 ? -2.897 -3.979 -11.972 1.00 98.88 125 VAL A N 1
ATOM 1029 C CA . VAL A 1 125 ? -3.311 -4.468 -10.650 1.00 98.88 125 VAL A CA 1
ATOM 1030 C C . VAL A 1 125 ? -3.040 -5.966 -10.525 1.00 98.88 125 VAL A C 1
ATOM 1032 O O . VAL A 1 125 ? -3.276 -6.734 -11.459 1.00 98.88 125 VAL A O 1
ATOM 1035 N N . ILE A 1 126 ? -2.538 -6.386 -9.369 1.00 98.81 126 ILE A N 1
ATOM 1036 C CA . ILE A 1 126 ? -2.157 -7.763 -9.056 1.00 98.81 126 ILE A CA 1
ATOM 1037 C C . ILE A 1 126 ? -2.471 -8.067 -7.589 1.00 98.81 126 ILE A C 1
ATOM 1039 O O . ILE A 1 126 ? -2.514 -7.167 -6.755 1.00 98.81 126 ILE A O 1
ATOM 1043 N N . VAL A 1 127 ? -2.683 -9.341 -7.268 1.00 98.69 127 VAL A N 1
ATOM 1044 C CA . VAL A 1 127 ? -2.633 -9.838 -5.888 1.00 98.69 127 VAL A CA 1
ATOM 1045 C C . VAL A 1 127 ? -1.573 -10.925 -5.854 1.00 98.69 127 VAL A C 1
ATOM 1047 O O . VAL A 1 127 ? -1.791 -12.016 -6.380 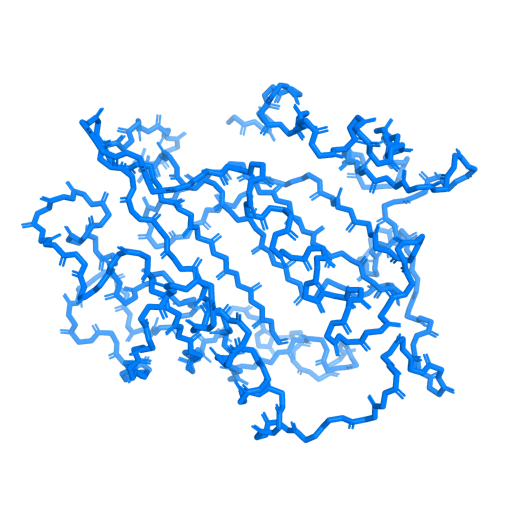1.00 98.69 127 VAL A O 1
ATOM 1050 N N . GLN A 1 128 ? -0.406 -10.582 -5.314 1.00 98.62 128 GLN A N 1
ATOM 1051 C CA . GLN A 1 128 ? 0.814 -11.373 -5.398 1.00 98.62 128 GLN A CA 1
ATOM 1052 C C . GLN A 1 128 ? 1.057 -12.146 -4.096 1.00 98.62 128 GLN A C 1
ATOM 1054 O O . GLN A 1 128 ? 1.234 -11.525 -3.048 1.00 98.62 128 GLN A O 1
ATOM 1059 N N . PRO A 1 129 ? 1.113 -13.489 -4.123 1.00 98.31 129 PRO A N 1
ATOM 1060 C CA . PRO A 1 129 ? 1.610 -14.269 -2.999 1.00 98.31 129 PRO A CA 1
ATOM 1061 C C . PRO A 1 129 ? 3.067 -13.916 -2.681 1.00 98.31 129 PRO A C 1
ATOM 1063 O O . PRO A 1 129 ? 3.941 -13.953 -3.550 1.00 98.31 129 PRO A O 1
ATOM 1066 N N . CYS A 1 130 ? 3.326 -13.612 -1.417 1.00 97.69 130 CYS A N 1
ATOM 1067 C CA . CYS A 1 130 ? 4.610 -13.167 -0.902 1.00 97.69 130 CYS A CA 1
ATOM 1068 C C . CYS A 1 130 ? 5.061 -14.060 0.254 1.00 97.69 130 CYS A C 1
ATOM 1070 O O . CYS A 1 130 ? 4.243 -14.550 1.034 1.00 97.69 130 CYS A O 1
ATOM 1072 N N . ILE A 1 131 ? 6.376 -14.236 0.386 1.00 97.12 131 ILE A N 1
ATOM 1073 C CA . ILE A 1 131 ? 7.013 -14.914 1.512 1.00 97.12 131 ILE A CA 1
ATOM 1074 C C . ILE A 1 131 ? 7.995 -13.958 2.189 1.00 97.12 131 ILE A C 1
ATOM 1076 O O . ILE A 1 131 ? 8.946 -13.491 1.564 1.00 97.12 131 ILE A O 1
ATOM 1080 N N . ARG A 1 132 ? 7.802 -13.708 3.488 1.00 93.94 132 ARG A N 1
ATOM 1081 C CA . ARG A 1 132 ? 8.737 -12.958 4.342 1.00 93.94 132 ARG A CA 1
ATOM 1082 C C . ARG A 1 132 ? 9.217 -13.842 5.481 1.00 93.94 132 ARG A C 1
ATOM 1084 O O . ARG A 1 132 ? 8.455 -14.209 6.366 1.00 93.94 132 ARG A O 1
ATOM 1091 N N . LEU A 1 133 ? 10.506 -14.174 5.466 1.00 93.06 133 LEU A N 1
ATOM 1092 C CA . LEU A 1 133 ? 11.132 -14.974 6.528 1.00 93.06 133 LEU A CA 1
ATOM 1093 C C . LEU A 1 133 ? 11.797 -14.116 7.610 1.00 93.06 133 LEU A C 1
ATOM 1095 O O . LEU A 1 133 ? 12.104 -14.624 8.683 1.00 93.06 133 LEU A O 1
ATOM 1099 N N . VAL A 1 134 ? 11.987 -12.819 7.353 1.00 88.38 134 VAL A N 1
ATOM 1100 C CA . VAL A 1 134 ? 12.569 -11.871 8.319 1.00 88.38 134 VAL A CA 1
ATOM 1101 C C . VAL A 1 134 ? 11.683 -11.679 9.554 1.00 88.38 134 VAL A C 1
ATOM 1103 O O . VAL A 1 134 ? 12.196 -11.460 10.645 1.00 88.38 134 VAL A O 1
ATOM 1106 N N . ASP A 1 135 ? 10.370 -11.864 9.401 1.00 86.31 135 ASP A N 1
ATOM 1107 C CA . ASP A 1 135 ? 9.366 -11.690 10.456 1.00 86.31 135 ASP A CA 1
ATOM 1108 C C . ASP A 1 135 ? 8.979 -13.009 11.150 1.00 86.31 135 ASP A C 1
ATOM 1110 O O . ASP A 1 135 ? 7.965 -13.089 11.850 1.00 86.31 135 ASP A O 1
ATOM 1114 N N . ILE A 1 136 ? 9.761 -14.079 10.963 1.00 91.50 136 ILE A N 1
ATOM 1115 C CA . ILE A 1 136 ? 9.400 -15.413 11.464 1.00 91.50 136 ILE A CA 1
ATOM 1116 C C . ILE A 1 136 ? 9.265 -15.453 12.991 1.00 91.50 136 ILE A C 1
ATOM 1118 O O . ILE A 1 136 ? 8.360 -16.100 13.508 1.00 91.50 136 ILE A O 1
ATOM 1122 N N . THR A 1 137 ? 10.102 -14.711 13.720 1.00 91.00 137 THR A N 1
ATOM 1123 C CA . THR A 1 137 ? 10.041 -14.611 15.189 1.00 91.00 137 THR A CA 1
ATOM 1124 C C . THR A 1 137 ? 8.801 -13.861 15.674 1.00 91.00 137 THR A C 1
ATOM 1126 O O . THR A 1 137 ? 8.333 -14.099 16.786 1.00 91.00 137 THR A O 1
ATOM 1129 N N . ASN A 1 138 ? 8.241 -12.992 14.830 1.00 88.75 138 ASN A N 1
ATOM 1130 C CA . ASN A 1 138 ? 7.027 -12.229 15.107 1.00 88.75 138 ASN A CA 1
ATOM 1131 C C . ASN A 1 138 ? 5.754 -12.983 14.690 1.00 88.75 138 ASN A C 1
ATOM 1133 O O . ASN A 1 138 ? 4.654 -12.601 15.101 1.00 88.75 138 ASN A O 1
ATOM 1137 N N . THR A 1 139 ? 5.873 -14.053 13.899 1.00 88.62 139 THR A N 1
ATOM 1138 C CA . THR A 1 139 ? 4.733 -14.823 13.382 1.00 88.62 139 THR A CA 1
ATOM 1139 C C . THR A 1 139 ? 4.105 -15.672 14.489 1.00 88.62 139 THR A C 1
ATOM 1141 O O . THR A 1 139 ? 4.720 -16.611 14.987 1.00 88.62 139 THR A O 1
ATOM 1144 N N . GLY A 1 140 ? 2.866 -15.347 14.876 1.00 87.75 140 GLY A N 1
ATOM 1145 C CA . GLY A 1 140 ? 2.142 -15.980 15.989 1.00 87.75 140 GLY A CA 1
ATOM 1146 C C . GLY A 1 140 ? 2.030 -15.082 17.231 1.00 87.75 140 GLY A C 1
ATOM 1147 O O . GLY A 1 140 ? 0.911 -14.689 17.567 1.00 87.75 140 GLY A O 1
ATOM 1148 N N . PRO A 1 141 ? 3.145 -14.680 17.879 1.00 87.44 141 PRO A N 1
ATOM 1149 C CA . PRO A 1 141 ? 3.130 -13.843 19.087 1.00 87.44 141 PRO A CA 1
ATOM 1150 C C . PRO A 1 141 ? 2.454 -12.473 18.932 1.00 87.44 141 PRO A C 1
ATOM 1152 O O . PRO A 1 141 ? 2.026 -11.874 19.913 1.00 87.44 141 PRO A O 1
ATOM 1155 N N . THR A 1 142 ? 2.336 -11.968 17.707 1.00 84.44 142 THR A N 1
ATOM 1156 C CA . THR A 1 142 ? 1.817 -10.627 17.387 1.00 84.44 142 THR A CA 1
ATOM 1157 C C . THR A 1 142 ? 0.332 -10.616 17.011 1.00 84.44 142 THR A C 1
ATOM 1159 O O . THR A 1 142 ? -0.119 -9.759 16.248 1.00 84.44 142 THR A O 1
ATOM 1162 N N . PHE A 1 143 ? -0.440 -11.581 17.525 1.00 80.69 143 PHE A N 1
ATOM 1163 C CA . PHE A 1 143 ? -1.877 -11.727 17.251 1.00 80.69 143 PHE A CA 1
ATOM 1164 C C . PHE A 1 143 ? -2.214 -11.799 15.750 1.00 80.69 143 PHE A C 1
ATOM 1166 O O . PHE A 1 143 ? -3.247 -11.306 15.307 1.00 80.69 143 PHE A O 1
ATOM 1173 N N . GLY A 1 144 ? -1.332 -12.424 14.964 1.00 76.19 144 GLY A N 1
ATOM 1174 C CA . GLY A 1 144 ? -1.548 -12.659 13.534 1.00 76.19 144 GLY A CA 1
ATOM 1175 C C . GLY A 1 144 ? -1.268 -11.467 12.615 1.00 76.19 144 GLY A C 1
ATOM 1176 O O . GLY A 1 144 ? -1.535 -11.591 11.425 1.00 76.19 144 GLY A O 1
ATOM 1177 N N . LYS A 1 145 ? -0.709 -10.349 13.118 1.00 88.00 145 LYS A N 1
ATOM 1178 C CA . LYS A 1 145 ? -0.254 -9.225 12.267 1.00 88.00 145 LYS A CA 1
ATOM 1179 C C . LYS A 1 145 ? 0.843 -9.657 11.291 1.00 88.00 145 LYS A C 1
ATOM 1181 O O . LYS A 1 145 ? 0.834 -9.239 10.141 1.00 88.00 145 LYS A O 1
ATOM 1186 N N . TYR A 1 146 ? 1.794 -10.465 11.755 1.00 91.75 146 TYR A N 1
ATOM 1187 C CA . TYR A 1 146 ? 2.896 -10.952 10.927 1.00 91.75 146 TYR A CA 1
ATOM 1188 C C . TYR A 1 146 ? 2.621 -12.380 10.456 1.00 91.75 146 TYR A C 1
ATOM 1190 O O . TYR A 1 146 ? 2.254 -13.249 11.254 1.00 91.75 146 TYR A O 1
ATOM 1198 N N . LEU A 1 147 ? 2.832 -12.605 9.160 1.00 93.75 147 LEU A N 1
ATOM 1199 C CA . LEU A 1 147 ? 2.695 -13.890 8.485 1.00 93.75 147 LEU A CA 1
ATOM 1200 C C . LEU A 1 147 ? 3.972 -14.191 7.699 1.00 93.75 147 LEU A C 1
ATOM 1202 O O . LEU A 1 147 ? 4.570 -13.293 7.109 1.00 93.75 147 LEU A O 1
ATOM 1206 N N . THR A 1 148 ? 4.351 -15.467 7.625 1.00 94.19 148 THR A N 1
ATOM 1207 C CA . THR A 1 148 ? 5.445 -15.899 6.743 1.00 94.19 148 THR A CA 1
ATOM 1208 C C . THR A 1 148 ? 5.019 -15.942 5.284 1.00 94.19 148 THR A C 1
ATOM 1210 O O . THR A 1 148 ? 5.832 -15.651 4.414 1.00 94.19 148 THR A O 1
ATOM 1213 N N . ILE A 1 149 ? 3.756 -16.288 5.019 1.00 95.44 149 ILE A N 1
ATOM 1214 C CA . ILE A 1 149 ? 3.131 -16.285 3.697 1.00 95.44 149 ILE A CA 1
ATOM 1215 C C . ILE A 1 149 ? 1.841 -15.470 3.738 1.00 95.44 149 ILE A C 1
ATOM 1217 O O . ILE A 1 149 ? 1.000 -15.668 4.613 1.00 95.44 149 ILE A O 1
ATOM 1221 N N . PHE A 1 150 ? 1.692 -14.554 2.790 1.00 96.81 150 PHE A N 1
ATOM 1222 C CA . PHE A 1 150 ? 0.528 -13.680 2.669 1.00 96.81 150 PHE A CA 1
ATOM 1223 C C . PHE A 1 150 ? 0.332 -13.270 1.209 1.00 96.81 150 PHE A C 1
ATOM 1225 O O . PHE A 1 150 ? 1.189 -13.529 0.366 1.00 96.81 150 PHE A O 1
ATOM 1232 N N . GLU A 1 151 ? -0.797 -12.648 0.894 1.00 98.06 151 GLU A N 1
ATOM 1233 C CA . GLU A 1 151 ? -1.031 -12.054 -0.419 1.00 98.06 151 GLU A CA 1
ATOM 1234 C C . GLU A 1 151 ? -0.917 -10.541 -0.307 1.00 98.06 151 GLU A C 1
ATOM 1236 O O . GLU A 1 151 ? -1.481 -9.946 0.600 1.00 98.06 151 GLU A O 1
ATOM 1241 N N . MET A 1 152 ? -0.175 -9.926 -1.222 1.00 98.25 152 MET A N 1
ATOM 1242 C CA . MET A 1 152 ? -0.032 -8.482 -1.310 1.00 98.25 152 MET A CA 1
ATOM 1243 C C . MET A 1 152 ? -0.769 -7.980 -2.549 1.00 98.25 152 MET A C 1
ATOM 1245 O O . MET A 1 152 ? -0.361 -8.252 -3.680 1.00 98.25 152 MET A O 1
ATOM 1249 N N . GLY A 1 153 ? -1.859 -7.246 -2.346 1.00 98.50 153 GLY A N 1
ATOM 1250 C CA . GLY A 1 153 ? -2.494 -6.459 -3.394 1.00 98.50 153 GLY A CA 1
ATOM 1251 C C . GLY A 1 153 ? -1.587 -5.307 -3.815 1.00 98.50 153 GLY A C 1
ATOM 1252 O O . GLY A 1 153 ? -1.134 -4.545 -2.968 1.00 98.50 153 GLY A O 1
ATOM 1253 N N . GLY A 1 154 ? -1.334 -5.172 -5.114 1.00 98.06 154 GLY A N 1
ATOM 1254 C CA . GLY A 1 154 ? -0.530 -4.097 -5.684 1.00 98.06 154 GLY A CA 1
ATOM 1255 C C . GLY A 1 154 ? -1.231 -3.468 -6.880 1.00 98.06 154 GLY A C 1
ATOM 1256 O O . GLY A 1 154 ? -1.667 -4.174 -7.788 1.00 98.06 154 GLY A O 1
ATOM 1257 N N . HIS A 1 155 ? -1.341 -2.141 -6.895 1.00 98.56 155 HIS A N 1
ATOM 1258 C CA . HIS A 1 155 ? -1.721 -1.369 -8.074 1.00 98.56 155 HIS A CA 1
ATOM 1259 C C . HIS A 1 155 ? -0.545 -0.476 -8.495 1.00 98.56 155 HIS A C 1
ATOM 1261 O O . HIS A 1 155 ? -0.238 0.541 -7.874 1.00 98.56 155 HIS A O 1
ATOM 1267 N N . HIS A 1 156 ? 0.148 -0.879 -9.557 1.00 98.62 156 HIS A N 1
ATOM 1268 C CA . HIS A 1 156 ? 1.413 -0.274 -9.958 1.00 98.62 156 HIS A CA 1
ATOM 1269 C C . HIS A 1 156 ? 1.242 0.638 -11.171 1.00 98.62 156 HIS A C 1
ATOM 1271 O O . HIS A 1 156 ? 0.524 0.316 -12.121 1.00 98.62 156 HIS A O 1
ATOM 1277 N N . ALA A 1 157 ? 1.938 1.772 -11.138 1.00 98.44 157 ALA A N 1
ATOM 1278 C CA . ALA A 1 157 ? 2.052 2.700 -12.255 1.00 98.44 157 ALA A CA 1
ATOM 1279 C C . ALA A 1 157 ? 3.518 3.081 -12.452 1.00 98.44 157 ALA A C 1
ATOM 1281 O O . ALA A 1 157 ? 4.178 3.528 -11.513 1.00 98.44 157 ALA A O 1
ATOM 1282 N N . PHE A 1 158 ? 4.016 2.903 -13.672 1.00 97.94 158 PHE A N 1
ATOM 1283 C CA . PHE A 1 158 ? 5.406 3.161 -14.040 1.00 97.94 158 PHE A CA 1
ATOM 1284 C C . PHE A 1 158 ? 5.460 4.466 -14.833 1.00 97.94 158 PHE A C 1
ATOM 1286 O O . PHE A 1 158 ? 4.992 4.526 -15.970 1.00 97.94 158 PHE A O 1
ATOM 1293 N N . ASN A 1 159 ? 5.976 5.527 -14.220 1.00 97.44 159 ASN A N 1
ATOM 1294 C CA . ASN A 1 159 ? 5.974 6.868 -14.796 1.00 97.44 159 ASN A CA 1
ATOM 1295 C C . ASN A 1 159 ? 7.333 7.162 -15.429 1.00 97.44 159 ASN A C 1
ATOM 1297 O O . ASN A 1 159 ? 8.333 7.353 -14.727 1.00 97.44 159 ASN A O 1
ATOM 1301 N N . TYR A 1 160 ? 7.344 7.197 -16.758 1.00 94.75 160 TYR A N 1
ATOM 1302 C CA . TYR A 1 160 ? 8.507 7.549 -17.563 1.00 94.75 160 TYR A CA 1
ATOM 1303 C C . TYR A 1 160 ? 8.651 9.080 -17.629 1.00 94.75 160 TYR A C 1
ATOM 1305 O O . TYR A 1 160 ? 7.664 9.791 -17.413 1.00 94.75 160 TYR A O 1
ATOM 1313 N N . PRO A 1 161 ? 9.847 9.622 -17.929 1.00 91.31 161 PRO A N 1
ATOM 1314 C CA . PRO A 1 161 ? 10.058 11.071 -18.008 1.00 91.31 161 PRO A CA 1
ATOM 1315 C C . PRO A 1 161 ? 9.119 11.801 -18.981 1.00 91.31 161 PRO A C 1
ATOM 1317 O O . PRO A 1 161 ? 8.771 12.954 -18.749 1.00 91.31 161 PRO A O 1
ATOM 1320 N N . ASP A 1 162 ? 8.708 11.130 -20.053 1.00 92.44 162 ASP A N 1
ATOM 1321 C CA . ASP A 1 162 ? 7.832 11.629 -21.114 1.00 92.44 162 ASP A CA 1
ATOM 1322 C C . ASP A 1 162 ? 6.352 11.255 -20.922 1.00 92.44 162 ASP A C 1
ATOM 1324 O O . ASP A 1 162 ? 5.485 11.801 -21.607 1.00 92.44 162 ASP A O 1
ATOM 1328 N N . LYS A 1 163 ? 6.039 10.339 -19.997 1.00 93.12 163 LYS A N 1
ATOM 1329 C CA . LYS A 1 163 ? 4.679 9.836 -19.786 1.00 93.12 163 LYS A CA 1
ATOM 1330 C C . LYS A 1 163 ? 4.421 9.467 -18.327 1.00 93.12 163 LYS A C 1
ATOM 1332 O O . LYS A 1 163 ? 4.834 8.410 -17.846 1.00 93.12 163 LYS A O 1
ATOM 1337 N N . GLU A 1 164 ? 3.648 10.316 -17.656 1.00 96.00 164 GLU A N 1
ATOM 1338 C CA . GLU A 1 164 ? 3.099 10.047 -16.326 1.00 96.00 164 GLU A CA 1
ATOM 1339 C C . GLU A 1 164 ? 1.691 9.445 -16.450 1.00 96.00 164 GLU A C 1
ATOM 1341 O O . GLU A 1 164 ? 0.846 9.956 -17.182 1.00 96.00 164 GLU A O 1
ATOM 1346 N N . VAL A 1 165 ? 1.453 8.333 -15.753 1.00 97.81 165 VAL A N 1
ATOM 1347 C CA . VAL A 1 165 ? 0.144 7.680 -15.640 1.00 97.81 165 VAL A CA 1
ATOM 1348 C C . VAL A 1 165 ? -0.617 8.274 -14.458 1.00 97.81 165 VAL A C 1
ATOM 1350 O O . VAL A 1 165 ? -1.702 8.819 -14.634 1.00 97.81 165 VAL A O 1
ATOM 1353 N N . TYR A 1 166 ? -0.039 8.174 -13.259 1.00 98.38 166 TYR A N 1
ATOM 1354 C CA . TYR A 1 166 ? -0.453 8.897 -12.058 1.00 98.38 166 TYR A CA 1
ATOM 1355 C C . TYR A 1 166 ? 0.642 8.807 -10.983 1.00 98.38 166 TYR A C 1
ATOM 1357 O O . TYR A 1 166 ? 1.500 7.919 -11.015 1.00 98.38 166 TYR A O 1
ATOM 1365 N N . TRP A 1 167 ? 0.595 9.714 -10.003 1.00 98.00 167 TRP A N 1
ATOM 1366 C CA . TRP A 1 167 ? 1.589 9.793 -8.930 1.00 98.00 167 TRP A CA 1
ATOM 1367 C C . TRP A 1 167 ? 0.950 9.807 -7.533 1.00 98.00 167 TRP A C 1
ATOM 1369 O O . TRP A 1 167 ? -0.073 9.156 -7.302 1.00 98.00 167 TRP A O 1
ATOM 1379 N N . LYS A 1 168 ? 1.573 10.500 -6.575 1.00 98.25 168 LYS A N 1
ATOM 1380 C CA . LYS A 1 168 ? 1.264 10.380 -5.143 1.00 98.25 168 LYS A CA 1
ATOM 1381 C C . LYS A 1 168 ? -0.181 10.703 -4.784 1.00 98.25 168 LYS A C 1
ATOM 1383 O O . LYS A 1 168 ? -0.837 9.914 -4.114 1.00 98.25 168 LYS A O 1
ATOM 1388 N N . ASP A 1 169 ? -0.676 11.844 -5.259 1.00 98.44 169 ASP A N 1
ATOM 1389 C CA . ASP A 1 169 ? -2.002 12.350 -4.897 1.00 98.44 169 ASP A CA 1
ATOM 1390 C C . ASP A 1 169 ? -3.112 11.372 -5.305 1.00 98.44 169 ASP A C 1
ATOM 1392 O O . ASP A 1 169 ? -3.912 10.936 -4.480 1.00 98.44 169 ASP A O 1
ATOM 1396 N N . GLN A 1 170 ? -3.084 10.923 -6.562 1.00 98.62 170 GLN A N 1
ATOM 1397 C CA . GLN A 1 170 ? -4.046 9.951 -7.072 1.00 98.62 170 GLN A CA 1
ATOM 1398 C C . GLN A 1 170 ? -3.922 8.583 -6.383 1.00 98.62 170 GLN A C 1
ATOM 1400 O O . GLN A 1 170 ? -4.928 7.907 -6.184 1.00 98.62 170 GLN A O 1
ATOM 1405 N N . THR A 1 171 ? -2.710 8.178 -5.989 1.00 98.75 171 THR A N 1
ATOM 1406 C CA . THR A 1 171 ? -2.484 6.931 -5.237 1.00 98.75 171 THR A CA 1
ATOM 1407 C C . THR A 1 171 ? -3.208 6.969 -3.891 1.00 98.75 171 THR A C 1
ATOM 1409 O O . THR A 1 171 ? -3.942 6.038 -3.563 1.00 98.75 171 THR A O 1
ATOM 1412 N N . VAL A 1 172 ? -3.080 8.073 -3.146 1.00 98.81 172 VAL A N 1
ATOM 1413 C CA . VAL A 1 172 ? -3.794 8.252 -1.873 1.00 98.81 172 VAL A CA 1
ATOM 1414 C C . VAL A 1 172 ? -5.303 8.345 -2.087 1.00 98.81 172 VAL A C 1
ATOM 1416 O O . VAL A 1 172 ? -6.054 7.730 -1.333 1.00 98.81 172 VAL A O 1
ATOM 1419 N N . ARG A 1 173 ? -5.767 9.019 -3.148 1.00 98.75 173 ARG A N 1
ATOM 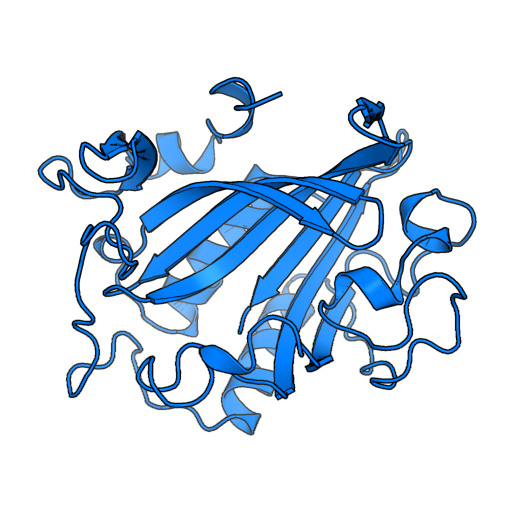1420 C CA . ARG A 1 173 ? -7.197 9.037 -3.508 1.00 98.75 173 ARG A CA 1
ATOM 1421 C C . ARG A 1 173 ? -7.738 7.639 -3.782 1.00 98.75 173 ARG A C 1
ATOM 1423 O O . ARG A 1 173 ? -8.809 7.307 -3.284 1.00 98.75 173 ARG A O 1
ATOM 1430 N N . TYR A 1 174 ? -7.011 6.804 -4.526 1.00 98.81 174 TYR A N 1
ATOM 1431 C CA . TYR A 1 174 ? -7.427 5.422 -4.766 1.00 98.81 174 TYR A CA 1
ATOM 1432 C C . TYR A 1 174 ? -7.516 4.616 -3.475 1.00 98.81 174 TYR A C 1
ATOM 1434 O O . TYR A 1 174 ? -8.536 3.964 -3.259 1.00 98.81 174 TYR A O 1
ATOM 1442 N N . HIS A 1 175 ? -6.500 4.700 -2.609 1.00 98.81 175 HIS A N 1
ATOM 1443 C CA . HIS A 1 175 ? -6.553 4.070 -1.293 1.00 98.81 175 HIS A CA 1
ATOM 1444 C C . HIS A 1 175 ? -7.780 4.537 -0.503 1.00 98.81 175 HIS A C 1
ATOM 1446 O O . HIS A 1 175 ? -8.534 3.712 0.009 1.00 98.81 175 HIS A O 1
ATOM 1452 N N . HIS A 1 176 ? -7.995 5.853 -0.426 1.00 98.75 176 HIS A N 1
ATOM 1453 C CA . HIS A 1 176 ? -9.074 6.422 0.367 1.00 98.75 176 HIS A CA 1
ATOM 1454 C C . HIS A 1 176 ? -10.444 5.964 -0.134 1.00 98.75 176 HIS A C 1
ATOM 1456 O O . HIS A 1 176 ? -11.223 5.459 0.660 1.00 98.75 176 HIS A O 1
ATOM 1462 N N . ILE A 1 177 ? -10.701 6.054 -1.443 1.00 98.69 177 ILE A N 1
ATOM 1463 C CA . ILE A 1 177 ? -11.956 5.605 -2.066 1.00 98.69 177 ILE A CA 1
ATOM 1464 C C . ILE A 1 177 ? -12.157 4.097 -1.857 1.00 98.69 177 ILE A C 1
ATOM 1466 O O . ILE A 1 177 ? -13.260 3.662 -1.537 1.00 98.69 177 ILE A O 1
ATOM 1470 N N . PHE A 1 178 ? -11.107 3.282 -2.002 1.00 98.75 178 PHE A N 1
ATOM 1471 C CA . PHE A 1 178 ? -11.206 1.846 -1.738 1.00 98.75 178 PHE A CA 1
ATOM 1472 C C . PHE A 1 178 ? -11.612 1.580 -0.281 1.00 98.75 178 PHE A C 1
ATOM 1474 O O . PHE A 1 178 ? -12.581 0.869 -0.018 1.00 98.75 178 PHE A O 1
ATOM 1481 N N . ALA A 1 179 ? -10.923 2.202 0.674 1.00 98.62 179 ALA A N 1
ATOM 1482 C CA . ALA A 1 179 ? -11.206 2.032 2.093 1.00 98.62 179 ALA A CA 1
ATOM 1483 C C . ALA A 1 179 ? -12.615 2.522 2.477 1.00 98.62 179 ALA A C 1
ATOM 1485 O O . ALA A 1 179 ? -13.341 1.821 3.186 1.00 98.62 179 ALA A O 1
ATOM 1486 N N . THR A 1 180 ? -13.030 3.696 2.003 1.00 98.56 180 THR A N 1
ATOM 1487 C CA . THR A 1 180 ? -14.280 4.329 2.440 1.00 98.56 180 THR A CA 1
ATOM 1488 C C . THR A 1 180 ? -15.497 3.841 1.663 1.00 98.56 180 THR A C 1
ATOM 1490 O O . THR A 1 180 ? -16.498 3.466 2.270 1.00 98.56 180 THR A O 1
ATOM 1493 N N . GLU A 1 181 ? -15.432 3.770 0.335 1.00 98.00 181 GLU A N 1
ATOM 1494 C CA . GLU A 1 181 ? -16.587 3.428 -0.502 1.00 98.00 181 GLU A CA 1
ATOM 1495 C C . GLU A 1 181 ? -16.735 1.907 -0.675 1.00 98.00 181 GLU A C 1
ATOM 1497 O O . GLU A 1 181 ? -17.815 1.335 -0.455 1.00 98.00 181 GLU A O 1
ATOM 1502 N N . GLU A 1 182 ? -15.646 1.204 -1.009 1.00 97.81 182 GLU A N 1
ATOM 1503 C CA . GLU A 1 182 ? -15.709 -0.248 -1.227 1.00 97.81 182 GLU A CA 1
ATOM 1504 C C . GLU A 1 182 ? -15.752 -1.030 0.084 1.00 97.81 182 GLU A C 1
ATOM 1506 O O . GLU A 1 182 ? -16.572 -1.942 0.216 1.00 97.81 182 GLU A O 1
ATOM 1511 N N . LEU A 1 183 ? -14.933 -0.667 1.076 1.00 98.25 183 LEU A N 1
ATOM 1512 C CA . LEU A 1 183 ? -14.878 -1.395 2.349 1.00 98.25 183 LEU A CA 1
ATOM 1513 C C . LEU A 1 183 ? -15.797 -0.811 3.428 1.00 98.25 183 LEU A C 1
ATOM 1515 O O . LEU A 1 183 ? -16.194 -1.546 4.335 1.00 98.25 183 LEU A O 1
ATOM 1519 N N . GLY A 1 184 ? -16.208 0.456 3.316 1.00 98.25 184 GLY A N 1
ATOM 1520 C CA . GLY A 1 184 ? -17.092 1.114 4.286 1.00 98.25 184 GLY A CA 1
ATOM 1521 C C . GLY A 1 184 ? -16.396 1.595 5.559 1.00 98.25 184 GLY A C 1
ATOM 1522 O O . GLY A 1 184 ? -17.072 1.802 6.565 1.00 98.25 184 GLY A O 1
ATOM 1523 N N . ILE A 1 185 ? -15.067 1.730 5.538 1.00 98.56 185 ILE A N 1
ATOM 1524 C CA . ILE A 1 185 ? -14.297 2.268 6.662 1.00 98.56 185 ILE A CA 1
ATOM 1525 C C . ILE A 1 185 ? -14.597 3.760 6.765 1.00 98.56 185 ILE A C 1
ATOM 1527 O O . ILE A 1 185 ? -14.568 4.483 5.770 1.00 98.56 185 ILE A O 1
ATOM 1531 N N . LYS A 1 186 ? -14.892 4.238 7.971 1.00 98.25 186 LYS A N 1
ATOM 1532 C CA . LYS A 1 186 ? -15.164 5.660 8.176 1.00 98.25 186 LYS A CA 1
ATOM 1533 C C . LYS A 1 186 ? -13.900 6.491 7.903 1.00 98.25 186 LYS A C 1
ATOM 1535 O O . LYS A 1 186 ? -12.836 6.107 8.396 1.00 98.25 186 LYS A O 1
ATOM 1540 N N . PRO A 1 187 ? -13.982 7.612 7.160 1.00 98.12 187 PRO A N 1
ATOM 1541 C CA . PRO A 1 187 ? -12.814 8.425 6.818 1.00 98.12 187 PRO A CA 1
ATOM 1542 C C . PRO A 1 187 ? -11.968 8.825 8.032 1.00 98.12 187 PRO A C 1
ATOM 1544 O O . PRO A 1 187 ? -10.741 8.766 7.973 1.00 98.12 187 PRO A O 1
ATOM 1547 N N . GLU A 1 188 ? -12.614 9.184 9.146 1.00 97.56 188 GLU A N 1
ATOM 1548 C CA . GLU A 1 188 ? -11.966 9.617 10.387 1.00 97.56 188 GLU A CA 1
ATOM 1549 C C . GLU A 1 188 ? -11.157 8.523 11.097 1.00 97.56 188 GLU A C 1
ATOM 1551 O O . GLU A 1 188 ? -10.358 8.826 11.981 1.00 97.56 188 GLU A O 1
ATOM 1556 N N . GLU A 1 189 ? -11.333 7.260 10.706 1.00 98.00 189 GLU A N 1
ATOM 1557 C CA . GLU A 1 189 ? -10.577 6.127 11.242 1.00 98.00 189 GLU A CA 1
ATOM 1558 C C . GLU A 1 189 ? -9.310 5.808 10.434 1.00 98.00 189 GLU A C 1
ATOM 1560 O O . GLU A 1 189 ? -8.530 4.947 10.850 1.00 98.00 189 GLU A O 1
ATOM 1565 N N . ILE A 1 190 ? -9.104 6.472 9.290 1.00 98.69 190 ILE A N 1
ATOM 1566 C CA . ILE A 1 190 ? -7.965 6.245 8.398 1.00 98.69 190 ILE A CA 1
ATOM 1567 C C . ILE A 1 190 ? -6.869 7.257 8.712 1.00 98.69 190 ILE A C 1
ATOM 1569 O O . ILE A 1 190 ? -7.041 8.463 8.520 1.00 98.69 190 ILE A O 1
ATOM 1573 N N . ILE A 1 191 ? -5.715 6.749 9.130 1.00 98.81 191 ILE A N 1
ATOM 1574 C CA . ILE A 1 191 ? -4.519 7.540 9.411 1.00 98.81 191 ILE A CA 1
ATOM 1575 C C . ILE A 1 191 ? -3.466 7.227 8.351 1.00 98.81 191 ILE A C 1
ATOM 1577 O O . ILE A 1 191 ? -3.278 6.067 7.990 1.00 98.81 191 ILE A O 1
ATOM 1581 N N . TYR A 1 192 ? -2.762 8.250 7.870 1.00 98.69 192 TYR A N 1
ATOM 1582 C CA . TYR A 1 192 ? -1.632 8.081 6.953 1.00 98.69 192 TYR A CA 1
ATOM 1583 C C . TYR A 1 192 ? -0.345 8.490 7.660 1.00 98.69 192 TYR A C 1
ATOM 1585 O O . TYR A 1 192 ? -0.111 9.675 7.888 1.00 98.69 192 TYR A O 1
ATOM 1593 N N . LYS A 1 193 ? 0.479 7.522 8.047 1.00 98.38 193 LYS A N 1
ATOM 1594 C CA . LYS A 1 193 ? 1.747 7.745 8.746 1.00 98.38 193 LYS A CA 1
ATOM 1595 C C . LYS A 1 193 ? 2.896 7.829 7.741 1.00 98.38 193 LYS A C 1
ATOM 1597 O O . LYS A 1 193 ? 2.981 7.009 6.838 1.00 98.38 193 LYS A O 1
ATOM 1602 N N . GLU A 1 194 ? 3.748 8.839 7.876 1.00 97.81 194 GLU A N 1
ATOM 1603 C CA . GLU A 1 194 ? 4.891 9.073 6.986 1.00 97.81 194 GLU A CA 1
ATOM 1604 C C . GLU A 1 194 ? 6.049 8.145 7.344 1.00 97.81 194 GLU A C 1
ATOM 1606 O O . GLU A 1 194 ? 6.476 8.133 8.491 1.00 97.81 194 GLU A O 1
ATOM 1611 N N . GLU A 1 195 ? 6.600 7.424 6.375 1.00 95.75 195 GLU A N 1
ATOM 1612 C CA . GLU A 1 195 ? 7.753 6.542 6.579 1.00 95.75 195 GLU A CA 1
ATOM 1613 C C . GLU A 1 195 ? 8.672 6.532 5.349 1.00 95.75 195 GLU A C 1
ATOM 1615 O O . GLU A 1 195 ? 8.357 7.083 4.289 1.00 95.75 195 GLU A O 1
ATOM 1620 N N . ILE A 1 196 ? 9.841 5.906 5.491 1.00 94.62 196 ILE A N 1
ATOM 1621 C CA . ILE A 1 196 ? 10.736 5.610 4.368 1.00 94.62 196 ILE A CA 1
ATOM 1622 C C . ILE A 1 196 ? 10.704 4.115 4.103 1.00 94.62 196 ILE A C 1
ATOM 1624 O O . ILE A 1 196 ? 11.059 3.315 4.966 1.00 94.62 196 ILE A O 1
ATOM 1628 N N . TRP A 1 197 ? 10.372 3.741 2.872 1.00 94.06 197 TRP A N 1
ATOM 1629 C CA . TRP A 1 197 ? 10.451 2.356 2.440 1.00 94.06 197 TRP A CA 1
ATOM 1630 C C . TRP A 1 197 ? 11.721 2.099 1.627 1.00 94.06 197 TRP A C 1
ATOM 1632 O O . TRP A 1 197 ? 12.133 2.926 0.807 1.00 94.06 197 TRP A O 1
ATOM 1642 N N . SER A 1 198 ? 12.332 0.934 1.846 1.00 90.94 198 SER A N 1
ATOM 1643 C CA . SER A 1 198 ? 13.497 0.445 1.108 1.00 90.94 198 SER A CA 1
ATOM 1644 C C . SER A 1 198 ? 13.455 -1.081 1.011 1.00 90.94 198 SER A C 1
ATOM 1646 O O . SER A 1 198 ? 13.323 -1.763 2.028 1.00 90.94 198 SER A O 1
ATOM 1648 N N . GLY A 1 199 ? 13.589 -1.625 -0.198 1.00 86.00 199 GLY A N 1
ATOM 1649 C CA . GLY A 1 199 ? 13.526 -3.063 -0.453 1.00 86.00 199 GLY A CA 1
ATOM 1650 C C . GLY A 1 199 ? 13.845 -3.426 -1.905 1.00 86.00 199 GLY A C 1
ATOM 1651 O O . GLY A 1 199 ? 13.613 -2.648 -2.830 1.00 86.00 199 GLY A O 1
ATOM 1652 N N . GLY A 1 200 ? 14.434 -4.609 -2.117 1.00 81.06 200 GLY A N 1
ATOM 1653 C CA . GLY A 1 200 ? 14.732 -5.131 -3.460 1.00 81.06 200 GLY A CA 1
ATOM 1654 C C . GLY A 1 200 ? 15.665 -4.259 -4.314 1.00 81.06 200 GLY A C 1
ATOM 1655 O O . GLY A 1 200 ? 15.654 -4.393 -5.535 1.00 81.06 200 GLY A O 1
ATOM 1656 N N . GLY A 1 201 ? 16.442 -3.365 -3.685 1.00 85.81 201 GLY A N 1
ATOM 1657 C CA . GLY A 1 201 ? 17.348 -2.420 -4.349 1.00 85.81 201 GLY A CA 1
ATOM 1658 C C . GLY A 1 201 ? 16.742 -1.045 -4.660 1.00 85.81 201 GLY A C 1
ATOM 1659 O O . GLY A 1 201 ? 17.449 -0.183 -5.184 1.00 85.81 201 GLY A O 1
ATOM 1660 N N . ASN A 1 202 ? 15.474 -0.794 -4.320 1.00 91.56 202 ASN A N 1
ATOM 1661 C CA . ASN A 1 202 ? 14.812 0.496 -4.524 1.00 91.56 202 ASN A CA 1
ATOM 1662 C C . ASN A 1 202 ? 14.259 1.090 -3.219 1.00 91.56 202 ASN A C 1
ATOM 1664 O O . ASN A 1 202 ? 14.089 0.384 -2.230 1.00 91.56 202 ASN A O 1
ATOM 1668 N N . ALA A 1 203 ? 13.997 2.399 -3.219 1.00 93.75 203 ALA A N 1
ATOM 1669 C CA . ALA A 1 203 ? 13.488 3.135 -2.066 1.00 93.75 203 ALA A CA 1
ATOM 1670 C C . ALA A 1 203 ? 12.635 4.354 -2.462 1.00 93.75 203 ALA A C 1
ATOM 1672 O O . ALA A 1 203 ? 12.697 4.860 -3.592 1.00 93.75 203 ALA A O 1
ATOM 1673 N N . GLY A 1 204 ? 11.866 4.861 -1.500 1.00 95.62 204 GLY A N 1
ATOM 1674 C CA . GLY A 1 204 ? 11.079 6.083 -1.639 1.00 95.62 204 GLY A CA 1
ATOM 1675 C C . GLY A 1 204 ? 10.371 6.491 -0.343 1.00 95.62 204 GLY A C 1
ATOM 1676 O O . GLY A 1 204 ? 10.294 5.688 0.590 1.00 95.62 204 GLY A O 1
ATOM 1677 N N . PRO A 1 205 ? 9.859 7.733 -0.267 1.00 96.88 205 PRO A N 1
ATOM 1678 C CA . PRO A 1 205 ? 8.918 8.110 0.782 1.00 96.88 205 PRO A CA 1
ATOM 1679 C C . PRO A 1 205 ? 7.650 7.262 0.656 1.00 96.88 205 PRO A C 1
ATOM 1681 O O . PRO A 1 205 ? 7.207 6.968 -0.460 1.00 96.88 205 PRO A O 1
ATOM 1684 N N . CYS A 1 206 ? 7.054 6.890 1.782 1.00 97.50 206 CYS A N 1
ATOM 1685 C CA . CYS A 1 206 ? 5.805 6.148 1.803 1.00 97.50 206 CYS A CA 1
ATOM 1686 C C . CYS A 1 206 ? 4.817 6.654 2.856 1.00 97.50 206 CYS A C 1
ATOM 1688 O O . CYS A 1 206 ? 5.164 7.386 3.784 1.00 97.50 206 CYS A O 1
ATOM 1690 N N . LEU A 1 207 ? 3.560 6.262 2.671 1.00 98.50 207 LEU A N 1
ATOM 1691 C CA . LEU A 1 207 ? 2.491 6.447 3.640 1.00 98.50 207 LEU A CA 1
ATOM 1692 C C . LEU A 1 207 ? 1.988 5.075 4.091 1.00 98.50 207 LEU A C 1
ATOM 1694 O O . LEU A 1 207 ? 1.438 4.326 3.285 1.00 98.50 207 LEU A O 1
ATOM 1698 N N . GLU A 1 208 ? 2.164 4.754 5.366 1.00 98.44 208 GLU A N 1
ATOM 1699 C CA . GLU A 1 208 ? 1.541 3.599 6.011 1.00 98.44 208 GLU A CA 1
ATOM 1700 C C . GLU A 1 208 ? 0.096 3.962 6.375 1.00 98.44 208 GLU A C 1
ATOM 1702 O O . GLU A 1 208 ? -0.168 4.930 7.095 1.00 98.44 208 GLU A O 1
ATOM 1707 N N . CYS A 1 209 ? -0.858 3.205 5.851 1.00 98.56 209 CYS A N 1
ATOM 1708 C CA . CYS A 1 209 ? -2.281 3.407 6.064 1.00 98.56 209 CYS A CA 1
ATOM 1709 C C . CYS A 1 209 ? -2.733 2.580 7.262 1.00 98.56 209 CYS A C 1
ATOM 1711 O O . CYS A 1 209 ? -2.734 1.349 7.220 1.00 98.56 209 CYS A O 1
ATOM 1713 N N . ILE A 1 210 ? -3.128 3.259 8.333 1.00 98.62 210 ILE A N 1
ATOM 1714 C CA . ILE A 1 210 ? -3.460 2.642 9.612 1.00 98.62 210 ILE A CA 1
ATOM 1715 C C . ILE A 1 210 ? -4.955 2.783 9.868 1.00 98.62 210 ILE A C 1
ATOM 1717 O O . ILE A 1 210 ? -5.514 3.875 9.764 1.00 98.62 210 ILE A O 1
ATOM 1721 N N . VAL A 1 211 ? -5.590 1.676 10.250 1.00 98.31 211 VAL A N 1
ATOM 1722 C CA . VAL A 1 211 ? -6.994 1.618 10.662 1.00 98.31 211 VAL A CA 1
ATOM 1723 C C . VAL A 1 211 ? -7.085 0.830 11.963 1.00 98.31 211 VAL A C 1
ATOM 1725 O O . VAL A 1 211 ? -6.659 -0.322 12.043 1.00 98.31 211 VAL A O 1
ATOM 1728 N N . ARG A 1 212 ? -7.657 1.443 13.008 1.00 97.19 212 ARG A N 1
ATOM 1729 C CA . ARG A 1 212 ? -7.921 0.788 14.309 1.00 97.19 212 ARG A CA 1
ATOM 1730 C C . ARG A 1 212 ? -6.713 0.053 14.918 1.00 97.19 212 ARG A C 1
ATOM 1732 O O . ARG A 1 212 ? -6.858 -1.039 15.475 1.00 97.19 212 ARG A O 1
ATOM 1739 N N . GLY A 1 213 ? -5.523 0.646 14.821 1.00 96.75 213 GLY A N 1
ATOM 1740 C CA . GLY A 1 213 ? -4.287 0.070 15.359 1.00 96.75 213 GLY A CA 1
ATOM 1741 C C . GLY A 1 213 ? -3.476 -0.757 14.363 1.00 96.75 213 GLY A C 1
ATOM 1742 O O . GLY A 1 213 ? -2.318 -1.048 14.645 1.00 96.75 213 GLY A O 1
ATOM 1743 N N . LEU A 1 214 ? -4.045 -1.146 13.221 1.00 97.31 214 LEU A N 1
ATOM 1744 C CA . LEU A 1 214 ? -3.400 -2.035 12.257 1.00 97.31 214 LEU A CA 1
ATOM 1745 C C . LEU A 1 214 ? -2.994 -1.269 10.996 1.00 97.31 214 LEU A C 1
ATOM 1747 O O . LEU A 1 214 ? -3.812 -0.564 10.414 1.00 97.31 214 LEU A O 1
ATOM 1751 N N . GLU A 1 215 ? -1.745 -1.435 10.568 1.00 97.62 215 GLU A N 1
ATOM 1752 C CA . GLU A 1 215 ? -1.314 -1.052 9.223 1.00 97.62 215 GLU A CA 1
ATOM 1753 C C . GLU A 1 215 ? -1.950 -2.017 8.213 1.00 97.62 215 GLU A C 1
ATOM 1755 O O . GLU A 1 215 ? -1.697 -3.220 8.262 1.00 97.62 215 GLU A O 1
ATOM 1760 N N . VAL A 1 216 ? -2.8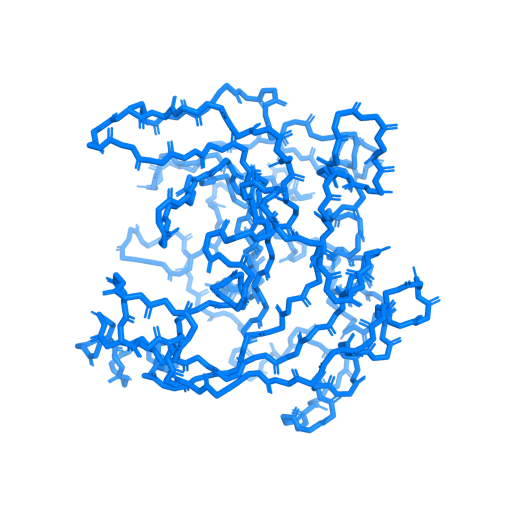12 -1.495 7.341 1.00 97.56 216 VAL A N 1
ATOM 1761 C CA . VAL A 1 216 ? -3.577 -2.280 6.356 1.00 97.56 216 VAL A CA 1
ATOM 1762 C C . VAL A 1 216 ? -3.049 -2.119 4.931 1.00 97.56 216 VAL A C 1
ATOM 1764 O O . VAL A 1 216 ? -3.333 -2.950 4.070 1.00 97.56 216 VAL A O 1
ATOM 1767 N N . ALA A 1 217 ? -2.283 -1.060 4.673 1.00 98.50 217 ALA A N 1
ATOM 1768 C CA . ALA A 1 217 ? -1.618 -0.845 3.399 1.00 98.50 217 ALA A CA 1
ATOM 1769 C C . ALA A 1 217 ? -0.383 0.048 3.559 1.00 98.50 217 ALA A C 1
ATOM 1771 O O . ALA A 1 217 ? -0.312 0.858 4.480 1.00 98.50 217 ALA A O 1
ATOM 1772 N N . THR A 1 218 ? 0.542 -0.041 2.610 1.00 98.50 218 THR A N 1
ATOM 1773 C CA . THR A 1 218 ? 1.686 0.865 2.476 1.00 98.50 218 THR A CA 1
ATOM 1774 C C . THR A 1 218 ? 1.684 1.453 1.067 1.00 98.50 218 THR A C 1
ATOM 1776 O O . THR A 1 218 ? 1.627 0.711 0.086 1.00 98.50 218 THR A O 1
ATOM 1779 N N . LEU A 1 219 ? 1.756 2.780 0.949 1.00 98.62 219 LEU A N 1
ATOM 1780 C CA . LEU A 1 219 ? 1.782 3.503 -0.324 1.00 98.62 219 LEU A CA 1
ATOM 1781 C C . LEU A 1 219 ? 3.170 4.108 -0.544 1.00 98.62 219 LEU A C 1
ATOM 1783 O O . LEU A 1 219 ? 3.478 5.166 -0.002 1.00 98.62 219 LEU A O 1
ATOM 1787 N N . VAL A 1 220 ? 4.020 3.433 -1.309 1.00 98.19 220 VAL A N 1
ATOM 1788 C CA . VAL A 1 220 ? 5.409 3.811 -1.586 1.00 98.19 220 VAL A CA 1
ATOM 1789 C C . VAL A 1 220 ? 5.516 4.576 -2.907 1.00 98.19 220 VAL A C 1
ATOM 1791 O O . VAL A 1 220 ? 5.054 4.154 -3.970 1.00 98.19 220 VAL A O 1
ATOM 1794 N N . PHE A 1 221 ? 6.197 5.717 -2.863 1.00 97.50 221 PHE A N 1
ATOM 1795 C CA . PHE A 1 221 ? 6.490 6.538 -4.035 1.00 97.50 221 PHE A CA 1
ATOM 1796 C C . PHE A 1 221 ? 7.940 6.318 -4.451 1.00 97.50 221 PHE A C 1
ATOM 1798 O O . PHE A 1 221 ? 8.833 7.124 -4.178 1.00 97.50 221 PHE A O 1
ATOM 1805 N N . MET A 1 222 ? 8.177 5.167 -5.071 1.00 96.12 222 MET A N 1
ATOM 1806 C CA . MET A 1 222 ? 9.509 4.680 -5.389 1.00 96.12 222 MET A CA 1
ATOM 1807 C C . MET A 1 222 ? 10.168 5.563 -6.452 1.00 96.12 222 MET A C 1
ATOM 1809 O O . MET A 1 222 ? 9.709 5.662 -7.592 1.00 96.12 222 MET A O 1
ATOM 1813 N N . GLN A 1 223 ? 11.266 6.213 -6.075 1.00 94.69 223 GLN A N 1
ATOM 1814 C CA . GLN A 1 223 ? 11.980 7.158 -6.940 1.00 94.69 223 GLN A CA 1
ATOM 1815 C C . GLN A 1 223 ? 13.507 7.072 -6.802 1.00 94.69 223 GLN A C 1
ATOM 1817 O O . GLN A 1 223 ? 14.227 7.832 -7.451 1.00 94.69 223 GLN A O 1
ATOM 1822 N N . TYR A 1 224 ? 14.008 6.128 -5.995 1.00 94.00 224 TYR A N 1
ATOM 1823 C CA . TYR A 1 224 ? 15.434 5.914 -5.774 1.00 94.00 224 TYR A CA 1
ATOM 1824 C C . TYR A 1 224 ? 15.847 4.446 -5.932 1.00 94.00 224 TYR A C 1
ATOM 1826 O O . TYR A 1 224 ? 15.114 3.524 -5.582 1.00 94.00 224 TYR A O 1
ATOM 1834 N N . LYS A 1 225 ? 17.065 4.242 -6.429 1.00 91.19 225 LYS A N 1
ATOM 1835 C CA . LYS A 1 225 ? 17.867 3.027 -6.313 1.00 91.19 225 LYS A CA 1
ATOM 1836 C C . LYS A 1 225 ? 18.784 3.166 -5.104 1.00 91.19 225 LYS A C 1
ATOM 1838 O O . LYS A 1 225 ? 19.336 4.242 -4.865 1.00 91.19 225 LYS A O 1
ATOM 1843 N N . VAL A 1 226 ? 18.954 2.082 -4.362 1.00 89.12 226 VAL A N 1
ATOM 1844 C CA . VAL A 1 226 ? 19.823 2.020 -3.187 1.00 89.12 226 VAL A CA 1
ATOM 1845 C C . VAL A 1 226 ? 21.152 1.398 -3.595 1.00 89.12 226 VAL A C 1
ATOM 1847 O O . VAL A 1 226 ? 21.196 0.254 -4.042 1.00 89.12 226 VAL A O 1
ATOM 1850 N N . VAL A 1 227 ? 22.241 2.155 -3.456 1.00 87.19 227 VAL A N 1
ATOM 1851 C CA . VAL A 1 227 ? 23.609 1.676 -3.699 1.00 87.19 227 VAL A CA 1
ATOM 1852 C C . VAL A 1 227 ? 24.441 1.967 -2.456 1.00 87.19 227 VAL A C 1
ATOM 1854 O O . VAL A 1 227 ? 24.762 3.120 -2.161 1.00 87.19 227 VAL A O 1
ATOM 1857 N N . GLY A 1 228 ? 24.744 0.921 -1.683 1.00 85.00 228 GLY A N 1
ATOM 1858 C CA . GLY A 1 228 ? 25.295 1.078 -0.336 1.00 85.00 228 GLY A CA 1
ATOM 1859 C C . GLY A 1 228 ? 24.350 1.913 0.534 1.00 85.00 228 GLY A C 1
ATOM 1860 O O . GLY A 1 228 ? 23.183 1.567 0.686 1.00 85.00 228 GLY A O 1
ATOM 1861 N N . ASN A 1 229 ? 24.836 3.049 1.039 1.00 82.31 229 ASN A N 1
ATOM 1862 C CA . ASN A 1 229 ? 24.052 3.978 1.865 1.00 82.31 229 ASN A CA 1
ATOM 1863 C C . ASN A 1 229 ? 23.524 5.197 1.080 1.00 82.31 229 ASN A C 1
ATOM 1865 O O . ASN A 1 229 ? 23.116 6.190 1.687 1.00 82.31 229 ASN A O 1
ATOM 1869 N N . GLN A 1 230 ? 23.580 5.166 -0.256 1.00 86.81 230 GLN A N 1
ATOM 1870 C CA . GLN A 1 230 ? 23.192 6.288 -1.112 1.00 86.81 230 GLN A CA 1
ATOM 1871 C C . GLN A 1 230 ? 21.901 6.011 -1.881 1.00 86.81 230 GLN A C 1
ATOM 1873 O O . GLN A 1 230 ? 21.661 4.901 -2.358 1.00 86.81 230 GLN A O 1
ATOM 1878 N N . PHE A 1 231 ? 21.097 7.064 -2.036 1.00 90.31 231 PHE A N 1
ATOM 1879 C CA . PHE A 1 231 ? 19.897 7.076 -2.865 1.00 90.31 231 PHE A CA 1
ATOM 1880 C C . PHE A 1 231 ? 20.199 7.751 -4.200 1.00 90.31 231 PHE A C 1
ATOM 1882 O O . PHE A 1 231 ? 20.471 8.950 -4.263 1.00 90.31 231 PHE A O 1
ATOM 1889 N N . ILE A 1 232 ? 20.135 6.971 -5.274 1.00 91.50 232 ILE A N 1
ATOM 1890 C CA . ILE A 1 232 ? 20.346 7.429 -6.648 1.00 91.50 232 ILE A CA 1
ATOM 1891 C C . ILE A 1 232 ? 18.981 7.534 -7.315 1.00 91.50 232 ILE A C 1
ATOM 1893 O O . ILE A 1 232 ? 18.213 6.581 -7.268 1.00 91.50 232 ILE A O 1
ATOM 1897 N N . LYS A 1 233 ? 18.645 8.675 -7.925 1.00 91.12 233 LYS A N 1
ATOM 1898 C CA . LYS A 1 233 ? 17.338 8.843 -8.581 1.00 91.12 233 LYS A CA 1
ATOM 1899 C C . LYS A 1 233 ? 17.146 7.813 -9.697 1.00 91.12 233 LYS A C 1
ATOM 1901 O O . LYS A 1 233 ? 18.041 7.619 -10.516 1.00 91.12 233 LYS A O 1
ATOM 1906 N N . LEU A 1 234 ? 15.974 7.185 -9.727 1.00 88.56 234 LEU A N 1
ATOM 1907 C CA . LEU A 1 234 ? 15.577 6.296 -10.815 1.00 88.56 234 LEU A CA 1
ATOM 1908 C C . LEU A 1 234 ? 15.119 7.100 -12.038 1.00 88.56 234 LEU A C 1
ATOM 1910 O O . LEU A 1 234 ? 14.525 8.169 -11.872 1.00 88.56 234 LEU A O 1
ATOM 1914 N N . PRO A 1 235 ? 15.330 6.576 -13.259 1.00 88.44 235 PRO A N 1
ATOM 1915 C CA . PRO A 1 235 ? 14.761 7.170 -14.466 1.00 88.44 235 PRO A CA 1
ATOM 1916 C C . PRO A 1 235 ? 13.231 7.054 -14.494 1.00 88.44 235 PRO A C 1
ATOM 1918 O O . PRO A 1 235 ? 12.563 7.915 -15.062 1.00 88.44 235 PRO A O 1
ATOM 1921 N N . ILE A 1 236 ? 12.677 6.013 -13.862 1.00 93.12 236 ILE A N 1
ATOM 1922 C CA . ILE A 1 236 ? 11.241 5.744 -13.794 1.00 93.12 236 ILE A CA 1
ATOM 1923 C C . ILE A 1 236 ? 10.771 5.897 -12.352 1.00 93.12 236 ILE A C 1
ATOM 1925 O O . ILE A 1 236 ? 11.232 5.207 -11.441 1.00 93.12 236 ILE A O 1
ATOM 1929 N N . ARG A 1 237 ? 9.804 6.791 -12.156 1.00 96.19 237 ARG A N 1
ATOM 1930 C CA . ARG A 1 237 ? 9.104 6.960 -10.881 1.00 96.19 237 ARG A CA 1
ATOM 1931 C C . ARG A 1 237 ? 7.975 5.942 -10.810 1.00 96.19 237 ARG A C 1
ATOM 1933 O O . ARG A 1 237 ? 7.099 5.943 -11.671 1.00 96.19 237 ARG A O 1
ATOM 1940 N N . THR A 1 238 ? 7.969 5.083 -9.800 1.00 97.31 238 THR A N 1
ATOM 1941 C CA . THR A 1 238 ? 7.006 3.974 -9.722 1.00 97.31 238 THR A CA 1
ATOM 1942 C C . THR A 1 238 ? 6.094 4.118 -8.516 1.00 97.31 238 THR A C 1
ATOM 1944 O O . THR A 1 238 ? 6.558 4.355 -7.402 1.00 97.31 238 THR A O 1
ATOM 1947 N N . VAL A 1 239 ? 4.787 4.004 -8.749 1.00 98.31 239 VAL A N 1
ATOM 1948 C CA . VAL A 1 239 ? 3.829 3.794 -7.666 1.00 98.31 239 VAL A CA 1
ATOM 1949 C C . VAL A 1 239 ? 3.944 2.336 -7.248 1.00 98.31 239 VAL A C 1
ATOM 1951 O O . VAL A 1 239 ? 3.623 1.428 -8.020 1.00 98.31 239 VAL A O 1
ATOM 1954 N N . ASP A 1 240 ? 4.439 2.130 -6.038 1.00 97.69 240 ASP A N 1
ATOM 1955 C CA . ASP A 1 240 ? 4.589 0.832 -5.403 1.00 97.69 240 ASP A CA 1
ATOM 1956 C C . ASP A 1 240 ? 3.681 0.795 -4.178 1.00 97.69 240 ASP A C 1
ATOM 1958 O O . ASP A 1 240 ? 3.818 1.596 -3.267 1.00 97.69 240 ASP A O 1
ATOM 1962 N N . VAL A 1 241 ? 2.688 -0.079 -4.178 1.00 97.50 241 VAL A N 1
ATOM 1963 C CA . VAL A 1 241 ? 1.705 -0.153 -3.099 1.00 97.50 241 VAL A CA 1
ATOM 1964 C C . VAL A 1 241 ? 1.535 -1.599 -2.686 1.00 97.50 241 VAL A C 1
ATOM 1966 O O . VAL A 1 241 ? 1.536 -2.490 -3.535 1.00 97.50 241 VAL A O 1
ATOM 1969 N N . GLY A 1 242 ? 1.358 -1.815 -1.388 1.00 98.00 242 GLY A N 1
ATOM 1970 C CA . GLY A 1 242 ? 1.114 -3.129 -0.817 1.00 98.00 242 GLY A CA 1
ATOM 1971 C C . GLY A 1 242 ? -0.095 -3.098 0.101 1.00 98.00 242 GLY A C 1
ATOM 1972 O O . GLY A 1 242 ? -0.104 -2.349 1.069 1.00 98.00 242 GLY A O 1
ATOM 1973 N N . TYR A 1 243 ? -1.097 -3.918 -0.200 1.00 98.50 243 TYR A N 1
ATOM 1974 C CA . TYR A 1 243 ? -2.298 -4.137 0.607 1.00 98.50 243 TYR A CA 1
ATOM 1975 C C . TYR A 1 243 ? -2.273 -5.579 1.118 1.00 98.50 243 TYR A C 1
ATOM 1977 O O . TYR A 1 243 ? -2.220 -6.495 0.297 1.00 98.50 243 TYR A O 1
ATOM 1985 N N . GLY A 1 244 ? -2.248 -5.770 2.438 1.00 94.88 244 GLY A N 1
ATOM 1986 C CA . GLY A 1 244 ? -2.156 -7.091 3.082 1.00 94.88 244 GLY A CA 1
ATOM 1987 C C . GLY A 1 244 ? -3.503 -7.733 3.385 1.00 94.88 244 GLY A C 1
ATOM 1988 O O . GLY A 1 244 ? -4.479 -6.983 3.613 1.00 94.88 244 GLY A O 1
#

Radius of gyration: 17.41 Å; chains: 1; bounding box: 45×38×43 Å